Protein AF-A0A2T0SW47-F1 (afdb_monomer)

Organism: NCBI:txid1469603

Foldseek 3Di:
DDDPPFDKDKFKAAWADFDADLLQWGFWTWGQGPVGIAIAGADQLQQVVVCVFDDGGAIKMWIWTWDDDPPDDTHTYTQWMHRDPPDDIDGRVVDDFDDWDPDPDKDKDWAPFWDFRADPVRFGQWIGGPLETEGQAPDPVCRVQDDRPWGKIWIWAFTRGPRIDRNVNGTYTYTQWMQTNNRIDGSPD

Radius of gyration: 19.46 Å; Cα contacts (8 Å, |Δi|>4): 413; chains: 1; bounding box: 43×36×53 Å

Sequence (189 aa):
MNTTEKTLTQANGVLKAFKSNKHGDVDGLVITTDNGPLTLHFPPHTAKSVMAQVAAGETVYVDYAEEAKPDKKPKAVLKAVRKEQHGESMFIGDKKPEKPAKNDTTETITPDQFTLVLDKKEKPIAIRVADKYIHLPKNKQISDTIRPDSTLVIEAEPRTDSGFVQEHGLTVYHLKSISINGESFPAND

Nearest PDB structures (foldseek):
  4o2d-assembly1_A  TM=6.299E-01  e=3.736E-02  Mycolicibacterium smegmatis MC2 155
  5gqo-assembly1_A-2  TM=6.840E-01  e=9.339E-02  Mycolicibacterium smegmatis MC2 155
  4iqj-assembly1_B  TM=6.931E-01  e=1.601E-01  Thermus aquaticus
  4rmf-assembly1_A-2  TM=4.104E-01  e=1.757E-02  Mycolicibacterium smegmatis MC2 155
  4o2d-assembly1_B  TM=4.099E-01  e=3.012E-02  Mycolicibacterium smegmatis MC2 155

Secondary structure (DSSP, 8-state):
-------EEEEEEEEEEEEE-TTSBEEEEEEEETTEEEEEE--GGGHHHHHHH--TTSEEEEEEEEEEETTEEEEEEEEEEESSTTSPPEESTT-PPPPPP----PEEE--SS-EEEE-TTS-EEEEEETTEEEEPPS-HHHHHH--TT--EEEEEEE---TT--BTT-PEEEEEEEEEETTEEEES--

Structure (mmCIF, N/CA/C/O backbone):
data_AF-A0A2T0SW47-F1
#
_entry.id   AF-A0A2T0SW47-F1
#
loop_
_atom_site.group_PDB
_atom_site.id
_atom_site.type_symbol
_atom_site.label_atom_id
_atom_site.label_alt_id
_atom_site.label_comp_id
_atom_site.label_asym_id
_atom_site.label_entity_id
_atom_site.label_seq_id
_atom_site.pdbx_PDB_ins_code
_atom_site.Cartn_x
_atom_site.Cartn_y
_atom_site.Cartn_z
_atom_site.occupancy
_atom_site.B_iso_or_equiv
_atom_site.auth_seq_id
_atom_site.auth_comp_id
_atom_s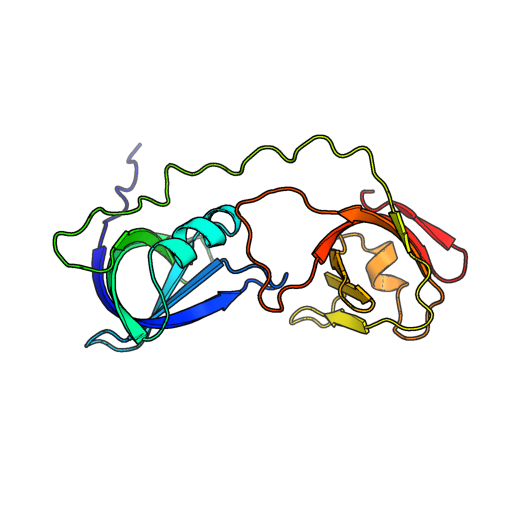ite.auth_asym_id
_atom_site.auth_atom_id
_atom_site.pdbx_PDB_model_num
ATOM 1 N N . MET A 1 1 ? 9.855 24.081 26.948 1.00 34.31 1 MET A N 1
ATOM 2 C CA . MET A 1 1 ? 9.338 23.808 25.590 1.00 34.31 1 MET A CA 1
ATOM 3 C C . MET A 1 1 ? 8.278 22.734 25.739 1.00 34.31 1 MET A C 1
ATOM 5 O O . MET A 1 1 ? 8.621 21.635 26.145 1.00 34.31 1 MET A O 1
ATOM 9 N N . ASN A 1 2 ? 7.006 23.093 25.557 1.00 30.91 2 ASN A N 1
ATOM 10 C CA . ASN A 1 2 ? 5.872 22.209 25.828 1.00 30.91 2 ASN A CA 1
ATOM 11 C C . ASN A 1 2 ? 5.781 21.120 24.758 1.00 30.91 2 ASN A C 1
ATOM 13 O O . ASN A 1 2 ? 5.506 21.406 23.595 1.00 30.91 2 ASN A O 1
ATOM 17 N N . THR A 1 3 ? 6.006 19.878 25.169 1.00 35.31 3 THR A N 1
ATOM 18 C CA . THR A 1 3 ? 5.618 18.685 24.425 1.00 35.31 3 THR A CA 1
ATOM 19 C C . THR A 1 3 ? 4.094 18.664 24.401 1.00 35.31 3 THR A C 1
ATOM 21 O O . THR A 1 3 ? 3.473 18.553 25.453 1.00 35.31 3 THR A O 1
ATOM 24 N N . THR A 1 4 ? 3.470 18.842 23.240 1.00 43.66 4 THR A N 1
ATOM 25 C CA . THR A 1 4 ? 2.020 18.674 23.105 1.00 43.66 4 THR A CA 1
ATOM 26 C C . THR A 1 4 ? 1.700 17.226 23.471 1.00 43.66 4 THR A C 1
ATOM 28 O O . THR A 1 4 ? 2.027 16.316 22.706 1.00 43.66 4 THR A O 1
ATOM 31 N N . GLU A 1 5 ? 1.137 16.990 24.657 1.00 45.94 5 GLU A N 1
ATOM 32 C CA . GLU A 1 5 ? 0.572 15.688 25.000 1.00 45.94 5 GLU A CA 1
ATOM 33 C C . GLU A 1 5 ? -0.475 15.370 23.933 1.00 45.94 5 GLU A C 1
ATOM 35 O O . GLU A 1 5 ? -1.468 16.080 23.771 1.00 45.94 5 GLU A O 1
ATOM 40 N N . LYS A 1 6 ? -0.206 14.350 23.117 1.00 62.44 6 LYS A N 1
ATOM 41 C CA . LYS A 1 6 ? -1.190 13.854 22.159 1.00 62.44 6 LYS A CA 1
ATOM 42 C C . LYS A 1 6 ? -2.323 13.244 22.975 1.00 62.44 6 LYS A C 1
ATOM 44 O O . LYS A 1 6 ? -2.146 12.159 23.522 1.00 62.44 6 LYS A O 1
ATOM 49 N N . THR A 1 7 ? -3.459 13.932 23.052 1.00 80.00 7 THR A N 1
ATOM 50 C CA . THR A 1 7 ? -4.670 13.397 23.675 1.00 80.00 7 THR A CA 1
ATOM 51 C C . THR A 1 7 ? -5.025 12.075 23.008 1.00 80.00 7 THR A C 1
ATOM 53 O O . THR A 1 7 ? -5.260 12.018 21.799 1.00 80.00 7 THR A O 1
ATOM 56 N N . LEU A 1 8 ? -5.021 11.006 23.799 1.00 89.50 8 LEU A N 1
ATOM 57 C CA . LEU A 1 8 ? -5.483 9.699 23.368 1.00 89.50 8 LEU A CA 1
ATOM 58 C C . LEU A 1 8 ? -7.010 9.673 23.470 1.00 89.50 8 LEU A C 1
ATOM 60 O O . LEU A 1 8 ? -7.578 10.024 24.502 1.00 89.50 8 LEU A O 1
ATOM 64 N N . THR A 1 9 ? -7.674 9.275 22.395 1.00 94.44 9 THR A N 1
ATOM 65 C CA . THR A 1 9 ? -9.126 9.131 22.312 1.00 94.44 9 THR A CA 1
ATOM 66 C C . THR A 1 9 ? -9.476 7.662 22.155 1.00 94.44 9 THR A C 1
ATOM 68 O O . THR A 1 9 ? -8.841 6.944 21.381 1.00 94.44 9 THR A O 1
ATOM 71 N N . GLN A 1 10 ? -10.499 7.224 22.884 1.00 94.56 10 GLN A N 1
ATOM 72 C CA . GLN A 1 10 ? -11.028 5.870 22.782 1.00 94.56 10 GLN A CA 1
ATOM 73 C C . GLN A 1 10 ? -12.275 5.874 21.908 1.00 94.56 10 GLN A C 1
ATOM 75 O O . GLN A 1 10 ? -13.122 6.761 22.023 1.00 94.56 10 GLN A O 1
ATOM 80 N N . ALA A 1 11 ? -12.404 4.868 21.055 1.00 95.25 11 ALA A N 1
ATOM 81 C CA . ALA A 1 11 ? -13.617 4.622 20.293 1.00 95.25 11 ALA A CA 1
ATOM 82 C C . ALA A 1 11 ? -13.890 3.122 20.204 1.00 95.25 11 ALA A C 1
ATOM 84 O O . ALA A 1 11 ? -13.009 2.286 20.413 1.00 95.25 11 ALA A O 1
ATOM 85 N N . ASN A 1 12 ? -15.130 2.782 19.879 1.00 96.00 12 ASN A N 1
ATOM 86 C CA . ASN A 1 12 ? -15.511 1.431 19.508 1.00 96.00 12 ASN A CA 1
ATOM 87 C C . ASN A 1 12 ? -16.458 1.473 18.309 1.00 96.00 12 ASN A C 1
ATOM 89 O O . ASN A 1 12 ? -17.050 2.511 18.002 1.00 96.00 12 ASN A O 1
ATOM 93 N N . GLY A 1 13 ? -16.547 0.356 17.603 1.00 96.44 13 GLY A N 1
ATOM 94 C CA . GLY A 1 13 ? -17.410 0.241 16.442 1.00 96.44 13 GLY A CA 1
ATOM 95 C C . GLY A 1 13 ? -17.163 -1.038 15.663 1.00 96.44 13 GLY A C 1
ATOM 96 O O . GLY A 1 13 ? -16.280 -1.823 15.998 1.00 96.44 13 GLY A O 1
ATOM 97 N N . VAL A 1 14 ? -17.926 -1.234 14.592 1.00 97.50 14 VAL A N 1
ATOM 98 C CA . VAL A 1 14 ? -17.770 -2.403 13.715 1.00 97.50 14 VAL A CA 1
ATOM 99 C C . VAL A 1 14 ? -16.699 -2.120 12.669 1.00 97.50 14 VAL A C 1
ATOM 101 O O . VAL A 1 14 ? -16.846 -1.179 11.885 1.00 97.50 14 VAL A O 1
ATOM 104 N N . LEU A 1 15 ? -15.648 -2.940 12.617 1.00 97.56 15 LEU A N 1
ATOM 105 C CA . LEU A 1 15 ? -14.627 -2.889 11.574 1.00 97.56 15 LEU A CA 1
ATOM 106 C C . LEU A 1 15 ? -15.260 -3.206 10.217 1.00 97.56 15 LEU A C 1
ATOM 108 O O . LEU A 1 15 ? -15.764 -4.299 9.987 1.00 97.56 15 LEU A O 1
ATOM 112 N N . LYS A 1 16 ? -15.254 -2.237 9.302 1.00 97.88 16 LYS A N 1
ATOM 113 C CA . LYS A 1 16 ? -15.836 -2.382 7.962 1.00 97.88 16 LYS A CA 1
ATOM 114 C C . LYS A 1 16 ? -14.827 -2.856 6.937 1.00 97.88 16 LYS A C 1
ATOM 116 O O . LYS A 1 16 ? -15.140 -3.740 6.149 1.00 97.88 16 LYS A O 1
ATOM 121 N N . ALA A 1 17 ? -13.649 -2.246 6.922 1.00 97.19 17 ALA A N 1
ATOM 122 C CA . ALA A 1 17 ? -12.632 -2.535 5.924 1.00 97.19 17 ALA A CA 1
ATOM 123 C C . ALA A 1 17 ? -11.243 -2.107 6.396 1.00 97.19 17 ALA A C 1
ATOM 125 O O . ALA A 1 17 ? -11.099 -1.191 7.211 1.00 97.19 17 ALA A O 1
ATOM 126 N N . PHE A 1 18 ? -10.230 -2.732 5.807 1.00 97.50 18 PHE A N 1
ATOM 127 C CA . PHE A 1 18 ? -8.869 -2.212 5.796 1.00 97.50 18 PHE A CA 1
ATOM 128 C C . PHE A 1 18 ? -8.701 -1.210 4.654 1.00 97.50 18 PHE A C 1
ATOM 130 O O . PHE A 1 18 ? -9.441 -1.231 3.670 1.00 97.50 18 PHE A O 1
ATOM 137 N N . LYS A 1 19 ? -7.739 -0.304 4.805 1.00 97.00 19 LYS A N 1
ATOM 138 C CA . LYS A 1 19 ? -7.417 0.733 3.830 1.00 97.00 19 LYS A CA 1
ATOM 139 C C . LYS A 1 19 ? -5.956 0.633 3.440 1.00 97.00 19 LYS A C 1
ATOM 141 O O . LYS A 1 19 ? -5.106 0.441 4.306 1.00 97.00 19 LYS A O 1
ATOM 146 N N . SER A 1 20 ? -5.694 0.830 2.158 1.00 95.94 20 SER A N 1
ATOM 147 C CA . SER A 1 20 ? -4.352 0.812 1.591 1.00 95.94 20 SER A CA 1
ATOM 148 C C . SER A 1 20 ? -3.862 2.217 1.275 1.00 95.94 20 SER A C 1
ATOM 150 O O . SER A 1 20 ? -4.633 3.126 0.933 1.00 95.94 20 SER A O 1
ATOM 152 N N . ASN A 1 21 ? -2.549 2.394 1.359 1.00 93.50 21 ASN A N 1
ATOM 153 C CA . ASN A 1 21 ? -1.876 3.573 0.857 1.00 93.50 21 ASN A CA 1
ATOM 154 C C . ASN A 1 21 ? -1.799 3.540 -0.681 1.00 93.50 21 ASN A C 1
ATOM 156 O O . ASN A 1 21 ? -2.216 2.594 -1.342 1.00 93.50 21 ASN A O 1
ATOM 160 N N . LYS A 1 22 ? -1.222 4.588 -1.277 1.00 91.31 22 LYS A N 1
ATOM 161 C CA . LYS A 1 22 ? -1.086 4.684 -2.740 1.00 91.31 22 LYS A CA 1
ATOM 162 C C . LYS A 1 22 ? -0.214 3.587 -3.370 1.00 91.31 22 LYS A C 1
ATOM 164 O O . LYS A 1 22 ? -0.269 3.423 -4.574 1.00 91.31 22 LYS A O 1
ATOM 169 N N . HIS A 1 23 ? 0.610 2.900 -2.585 1.00 90.44 23 HIS A N 1
ATOM 170 C CA . HIS A 1 23 ? 1.465 1.801 -3.032 1.00 90.44 23 HIS A CA 1
ATOM 171 C C . HIS A 1 23 ? 0.775 0.434 -2.898 1.00 90.44 23 HIS A C 1
ATOM 173 O O . HIS A 1 23 ? 1.396 -0.579 -3.201 1.00 90.44 23 HIS A O 1
ATOM 179 N N . GLY A 1 24 ? -0.485 0.401 -2.452 1.00 92.62 24 GLY A N 1
ATOM 180 C CA . GLY A 1 24 ? -1.253 -0.826 -2.255 1.00 92.62 24 GLY A CA 1
ATOM 181 C C . GLY A 1 24 ? -0.919 -1.575 -0.965 1.00 92.62 24 GLY A C 1
ATOM 182 O O . GLY A 1 24 ? -1.404 -2.686 -0.774 1.00 92.62 24 GLY A O 1
ATOM 183 N N . ASP A 1 25 ? -0.119 -0.990 -0.067 1.00 95.50 25 ASP A N 1
ATOM 184 C CA . ASP A 1 25 ? 0.102 -1.558 1.264 1.00 95.50 25 ASP A CA 1
ATOM 185 C C . ASP A 1 25 ? -0.986 -1.093 2.225 1.00 95.50 25 ASP A C 1
ATOM 187 O O . ASP A 1 25 ? -1.256 0.108 2.326 1.00 95.50 25 ASP A O 1
ATOM 191 N N . VAL A 1 26 ? -1.557 -2.028 2.980 1.00 96.81 26 VAL A N 1
ATOM 192 C CA . VAL A 1 26 ? -2.528 -1.736 4.037 1.00 96.81 26 VAL A CA 1
ATOM 193 C C . VAL A 1 26 ? -1.888 -0.824 5.090 1.00 96.81 26 VAL A C 1
ATOM 195 O O . VAL A 1 26 ? -0.858 -1.153 5.669 1.00 96.81 26 VAL A O 1
ATOM 198 N N . ASP A 1 27 ? -2.495 0.335 5.341 1.00 96.81 27 ASP A N 1
ATOM 199 C CA . ASP A 1 27 ? -1.999 1.374 6.256 1.00 96.81 27 ASP A CA 1
ATOM 200 C C . ASP A 1 27 ? -3.098 1.976 7.143 1.00 96.81 27 ASP A C 1
ATOM 202 O O . ASP A 1 27 ? -2.917 3.018 7.783 1.00 96.81 27 ASP A O 1
ATOM 206 N N . GLY A 1 28 ? -4.271 1.355 7.162 1.00 97.12 28 GLY A N 1
ATOM 207 C CA . GLY A 1 28 ? -5.372 1.829 7.971 1.00 97.12 28 GLY A CA 1
ATOM 208 C C . GLY A 1 28 ? -6.541 0.868 8.037 1.00 97.12 28 GLY A C 1
ATOM 209 O O . GLY A 1 28 ? -6.588 -0.166 7.372 1.00 97.12 28 GLY A O 1
ATOM 210 N N . LEU A 1 29 ? -7.508 1.247 8.859 1.00 97.50 29 LEU A N 1
ATOM 211 C CA . LEU A 1 29 ? -8.774 0.556 9.024 1.00 97.50 29 LEU A CA 1
ATOM 212 C C . LEU A 1 29 ? -9.917 1.559 9.176 1.00 97.50 29 LEU A C 1
ATOM 214 O O . LEU A 1 29 ? -9.706 2.710 9.565 1.00 97.50 29 LEU A O 1
ATOM 218 N N . VAL A 1 30 ? -11.126 1.129 8.834 1.00 97.94 30 VAL A N 1
ATOM 219 C CA . VAL A 1 30 ? -12.346 1.932 8.926 1.00 97.94 30 VAL A CA 1
ATOM 220 C C . VAL A 1 30 ? -13.323 1.224 9.846 1.00 97.94 30 VAL A C 1
ATOM 222 O O . VAL A 1 30 ? -13.746 0.110 9.541 1.00 97.94 30 VAL A O 1
ATOM 225 N N . ILE A 1 31 ? -13.711 1.876 10.939 1.00 97.88 31 ILE A N 1
ATOM 226 C CA . ILE A 1 31 ? -14.765 1.390 11.836 1.00 97.88 31 ILE A CA 1
ATOM 227 C C . ILE A 1 31 ? -16.008 2.262 11.691 1.00 97.88 31 ILE A C 1
ATOM 229 O O . ILE A 1 31 ? -15.908 3.468 11.468 1.00 97.88 31 ILE A O 1
ATOM 233 N N . THR A 1 32 ? -17.189 1.668 11.812 1.00 98.00 32 THR A N 1
ATOM 234 C CA . THR A 1 32 ? -18.439 2.418 11.966 1.00 98.00 32 THR A CA 1
ATOM 235 C C . THR A 1 32 ? -18.723 2.579 13.449 1.00 98.00 32 THR A C 1
ATOM 237 O O . THR A 1 32 ? -18.951 1.584 14.131 1.00 98.00 32 THR A O 1
ATOM 240 N N . THR A 1 33 ? -18.694 3.823 13.916 1.00 96.00 33 THR A N 1
ATOM 241 C CA . THR A 1 33 ? -19.060 4.223 15.282 1.00 96.00 33 THR A CA 1
ATOM 242 C C . THR A 1 33 ? -20.474 4.809 15.287 1.00 96.00 33 THR A C 1
ATOM 244 O O . THR A 1 33 ? -21.021 5.095 14.218 1.00 96.00 33 THR A O 1
ATOM 247 N N . ASP A 1 34 ? -21.029 5.082 16.467 1.00 93.75 34 ASP A N 1
ATOM 248 C CA . ASP A 1 34 ? -22.310 5.796 16.607 1.00 93.75 34 ASP A CA 1
ATOM 249 C C . ASP A 1 34 ? -22.281 7.200 15.974 1.00 93.75 34 ASP A C 1
ATOM 251 O O . ASP A 1 34 ? -23.295 7.697 15.489 1.00 93.75 34 ASP A O 1
ATOM 255 N N . ASN A 1 35 ? -21.096 7.815 15.898 1.00 93.50 35 ASN A N 1
ATOM 256 C CA . ASN A 1 35 ? -20.871 9.127 15.283 1.00 93.50 35 ASN A CA 1
ATOM 257 C C . ASN A 1 35 ? -20.540 9.041 13.779 1.00 93.50 35 ASN A C 1
ATOM 259 O O . ASN A 1 35 ? -20.148 10.035 13.167 1.00 93.50 35 ASN A O 1
ATOM 263 N N . GLY A 1 36 ? -20.665 7.855 13.174 1.00 95.06 36 GLY A N 1
ATOM 264 C CA . GLY A 1 36 ? -20.347 7.601 11.771 1.00 95.06 36 GLY A CA 1
ATOM 265 C C . GLY A 1 36 ? -18.983 6.930 11.545 1.00 95.06 36 GLY A C 1
ATOM 266 O O . GLY A 1 36 ? -18.382 6.377 12.475 1.00 95.06 36 GLY A O 1
ATOM 267 N N . PRO A 1 37 ? -18.505 6.891 10.285 1.00 97.12 37 PRO A N 1
ATOM 268 C CA . PRO A 1 37 ? -17.282 6.182 9.926 1.00 97.12 37 PRO A CA 1
ATOM 269 C C . PRO A 1 37 ? -16.028 6.908 10.431 1.00 97.12 37 PRO A C 1
ATOM 271 O O . PRO A 1 37 ? -15.803 8.077 10.123 1.00 97.12 37 PRO A O 1
ATOM 274 N N . LEU A 1 38 ? -15.162 6.175 11.127 1.00 96.81 38 LEU A N 1
ATOM 275 C CA . LEU A 1 38 ? -13.859 6.635 11.598 1.00 96.81 38 LEU A CA 1
ATOM 276 C C . LEU A 1 38 ? -12.751 5.876 10.862 1.00 96.81 38 LEU A C 1
ATOM 278 O O . LEU A 1 38 ? -12.683 4.649 10.912 1.00 96.81 38 LEU A O 1
ATOM 282 N N . THR A 1 39 ? -11.878 6.610 10.166 1.00 97.38 39 THR A N 1
ATOM 283 C CA . THR A 1 39 ? -10.685 6.048 9.511 1.00 97.38 39 THR A CA 1
ATOM 284 C C . THR A 1 39 ? -9.469 6.233 10.406 1.00 97.38 39 THR A C 1
ATOM 286 O O . THR A 1 39 ? -9.114 7.365 10.726 1.00 97.38 39 THR A O 1
ATOM 289 N N . LEU A 1 40 ? -8.803 5.134 10.748 1.00 96.75 40 LEU A N 1
ATOM 290 C CA . LEU A 1 40 ? -7.624 5.105 11.607 1.00 96.75 40 LEU A CA 1
ATOM 291 C C . LEU A 1 40 ? -6.424 4.616 10.808 1.00 96.75 40 LEU A C 1
ATOM 293 O O . LEU A 1 40 ? -6.468 3.537 10.223 1.00 96.75 40 LEU A O 1
ATOM 297 N N . HIS A 1 41 ? -5.356 5.406 10.785 1.00 95.94 41 HIS A N 1
ATOM 298 C CA . HIS A 1 41 ? -4.120 5.064 10.088 1.00 95.94 41 HIS A CA 1
ATOM 299 C C . HIS A 1 41 ? -3.102 4.422 11.030 1.00 95.94 41 HIS A C 1
ATOM 301 O O . HIS A 1 41 ? -2.991 4.812 12.190 1.00 95.94 41 HIS A O 1
ATOM 307 N N . PHE A 1 42 ? -2.301 3.502 10.514 1.00 95.12 42 PHE A N 1
ATOM 308 C CA . PHE A 1 42 ? -1.155 2.916 11.201 1.00 95.12 42 PHE A CA 1
ATOM 309 C C . PHE A 1 42 ? 0.016 2.749 10.221 1.00 95.12 42 PHE A C 1
ATOM 311 O O . PHE A 1 42 ? -0.178 2.804 9.006 1.00 95.12 42 PHE A O 1
ATOM 318 N N . PRO A 1 43 ? 1.257 2.594 10.710 1.00 93.25 43 PRO A N 1
ATOM 319 C CA . PRO A 1 43 ? 2.389 2.333 9.832 1.00 93.25 43 PRO A CA 1
ATOM 320 C C . PRO A 1 43 ? 2.186 1.034 9.023 1.00 93.25 43 PRO A C 1
ATOM 322 O O . PRO A 1 43 ? 1.848 0.018 9.622 1.00 93.25 43 PRO A O 1
ATOM 325 N N . PRO A 1 44 ? 2.424 1.007 7.699 1.00 94.06 44 PRO A N 1
ATOM 326 C CA . PRO A 1 44 ? 2.108 -0.167 6.876 1.00 94.06 44 PRO A CA 1
ATOM 327 C C . PRO A 1 44 ? 2.799 -1.468 7.312 1.00 94.06 44 PRO A C 1
ATOM 329 O O . PRO A 1 44 ? 2.242 -2.552 7.173 1.00 94.06 44 PRO A O 1
ATOM 332 N N . HIS A 1 45 ? 3.988 -1.373 7.913 1.00 92.38 45 HIS A N 1
ATOM 333 C CA . HIS A 1 45 ? 4.726 -2.527 8.434 1.00 92.38 45 HIS A CA 1
ATOM 334 C C . HIS A 1 45 ? 4.079 -3.173 9.670 1.00 92.38 45 HIS A C 1
ATOM 336 O O . HIS A 1 45 ? 4.571 -4.190 10.148 1.00 92.38 45 HIS A O 1
ATOM 342 N N . THR A 1 46 ? 3.015 -2.594 10.236 1.00 94.25 46 THR A N 1
ATOM 343 C CA . THR A 1 46 ? 2.246 -3.217 11.325 1.00 94.25 46 THR A CA 1
ATOM 344 C C . THR A 1 46 ? 0.991 -3.929 10.824 1.00 94.25 46 THR A C 1
ATOM 346 O O . THR A 1 46 ? 0.341 -4.617 11.617 1.00 94.25 46 THR A O 1
ATOM 349 N N . ALA A 1 47 ? 0.663 -3.811 9.532 1.00 94.94 47 ALA A N 1
ATOM 350 C CA . ALA A 1 47 ? -0.585 -4.288 8.946 1.00 94.94 47 ALA A CA 1
ATOM 351 C C . ALA A 1 47 ? -0.861 -5.760 9.243 1.00 94.94 47 ALA A C 1
ATOM 353 O O . ALA A 1 47 ? -1.940 -6.088 9.728 1.00 94.94 47 ALA A O 1
ATOM 354 N N . LYS A 1 48 ? 0.129 -6.640 9.046 1.00 94.00 48 LYS A N 1
ATOM 355 C CA . LYS A 1 48 ? -0.039 -8.082 9.279 1.00 94.00 48 LYS A CA 1
ATOM 356 C C . LYS A 1 48 ? -0.449 -8.387 10.715 1.00 94.00 48 LYS A C 1
ATOM 358 O O . LYS A 1 48 ? -1.318 -9.217 10.953 1.00 94.00 48 LYS A O 1
ATOM 363 N N . SER A 1 49 ? 0.162 -7.697 11.676 1.00 92.75 49 SER A N 1
ATOM 364 C CA . SER A 1 49 ? -0.172 -7.876 13.088 1.00 92.75 49 SER A CA 1
ATOM 365 C C . SER A 1 49 ? -1.564 -7.333 13.417 1.00 92.75 49 SER A C 1
ATOM 367 O O . SER A 1 49 ? -2.307 -7.983 14.140 1.00 92.75 49 SER A O 1
ATOM 369 N N . VAL A 1 50 ? -1.935 -6.173 12.862 1.00 94.38 50 VAL A N 1
ATOM 370 C CA . VAL A 1 50 ? -3.277 -5.599 13.054 1.00 94.38 50 VAL A CA 1
ATOM 371 C C . VAL A 1 50 ? -4.346 -6.535 12.493 1.00 94.38 50 VAL A C 1
ATOM 373 O O . VAL A 1 50 ? -5.317 -6.834 13.178 1.00 94.38 50 VAL A O 1
ATOM 376 N N . MET A 1 51 ? -4.147 -7.042 11.278 1.00 94.56 51 MET A N 1
ATOM 377 C CA . MET A 1 51 ? -5.088 -7.945 10.609 1.00 94.56 51 MET A CA 1
ATOM 378 C C . MET A 1 51 ? -5.164 -9.333 11.260 1.00 94.56 51 MET A C 1
ATOM 380 O O . MET A 1 51 ? -6.170 -10.016 11.118 1.00 94.56 51 MET A O 1
ATOM 384 N N . ALA A 1 52 ? -4.128 -9.756 11.989 1.00 93.12 52 ALA A N 1
ATOM 385 C CA . ALA A 1 52 ? -4.199 -10.950 12.829 1.00 93.12 52 ALA A CA 1
ATOM 386 C C . ALA A 1 52 ? -5.029 -10.710 14.103 1.00 93.12 52 ALA A C 1
ATOM 388 O O . ALA A 1 52 ? -5.670 -11.634 14.603 1.00 93.12 52 ALA A O 1
ATOM 389 N N . GLN A 1 53 ? -5.033 -9.474 14.616 1.00 93.00 53 GLN A N 1
ATOM 390 C CA . GLN A 1 53 ? -5.750 -9.106 15.835 1.00 93.00 53 GLN A CA 1
ATOM 391 C C . GLN A 1 53 ? -7.229 -8.816 15.596 1.00 93.00 53 GLN A C 1
ATOM 393 O O . GLN A 1 53 ? -8.010 -9.001 16.519 1.00 93.00 53 GLN A O 1
ATOM 398 N N . VAL A 1 54 ? -7.629 -8.335 14.416 1.00 94.69 54 VAL A N 1
ATOM 399 C CA . VAL A 1 54 ? -9.018 -7.947 14.111 1.00 94.69 54 VAL A CA 1
ATOM 400 C C . VAL A 1 54 ? -9.401 -8.268 12.670 1.00 94.69 54 VAL A C 1
ATOM 402 O O . VAL A 1 54 ? -8.560 -8.215 11.775 1.00 94.69 54 VAL A O 1
ATOM 405 N N . ALA A 1 55 ? -10.682 -8.543 12.433 1.00 94.31 55 ALA A N 1
ATOM 406 C CA . ALA A 1 55 ? -11.240 -8.845 11.119 1.00 94.31 55 ALA A CA 1
ATOM 407 C C . ALA A 1 55 ? -12.479 -7.994 10.793 1.00 94.31 55 ALA A C 1
ATOM 409 O O . ALA A 1 55 ? -13.202 -7.524 11.673 1.00 94.31 55 ALA A O 1
ATOM 410 N N . ALA A 1 56 ? -12.738 -7.788 9.498 1.00 95.12 56 ALA A N 1
ATOM 411 C CA . ALA A 1 56 ? -13.938 -7.086 9.053 1.00 95.12 56 ALA A CA 1
ATOM 412 C C . ALA A 1 56 ? -15.210 -7.815 9.522 1.00 95.12 56 ALA A C 1
ATOM 414 O O . ALA A 1 56 ? -15.294 -9.038 9.471 1.00 95.12 56 ALA A O 1
ATOM 415 N N . GLY A 1 57 ? -16.198 -7.044 9.968 1.00 96.06 57 GLY A N 1
ATOM 416 C CA . GLY A 1 57 ? -17.425 -7.530 10.596 1.00 96.06 57 GLY A CA 1
ATOM 417 C C . GLY A 1 57 ? -17.361 -7.607 12.124 1.00 96.06 57 GLY A C 1
ATOM 418 O O . GLY A 1 57 ? -18.416 -7.643 12.751 1.00 96.06 57 GLY A O 1
ATOM 419 N N . GLU A 1 58 ? -16.174 -7.573 12.736 1.00 94.19 58 GLU A N 1
ATOM 420 C CA . GLU A 1 58 ? -16.030 -7.617 14.195 1.00 94.19 58 GLU A CA 1
ATOM 421 C C . GLU A 1 58 ? -16.261 -6.241 14.834 1.00 94.19 58 GLU A C 1
ATOM 423 O O . GLU A 1 58 ? -15.864 -5.205 14.290 1.00 94.19 58 GLU A O 1
ATOM 428 N N . THR A 1 59 ? -16.867 -6.225 16.023 1.00 95.88 59 THR A N 1
ATOM 429 C CA . THR A 1 59 ? -16.786 -5.064 16.917 1.00 95.88 59 THR A CA 1
ATOM 430 C C . THR A 1 59 ? -15.361 -4.962 17.445 1.00 95.88 59 THR A C 1
ATOM 432 O O . THR A 1 59 ? -14.778 -5.961 17.852 1.00 95.88 59 THR A O 1
ATOM 435 N N . VAL A 1 60 ? -14.791 -3.762 17.431 1.00 96.44 60 VAL A N 1
ATOM 436 C CA . VAL A 1 60 ? -13.428 -3.503 17.895 1.00 96.44 60 VAL A CA 1
ATOM 437 C C . VAL A 1 60 ? -1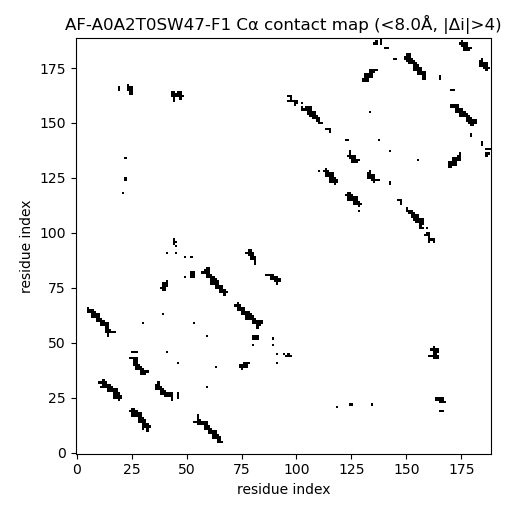3.395 -2.283 18.801 1.00 96.44 60 VAL A C 1
ATOM 439 O O . VAL A 1 60 ? -14.194 -1.357 18.653 1.00 96.44 60 VAL A O 1
ATOM 442 N N . TYR A 1 61 ? -12.427 -2.271 19.710 1.00 96.12 61 TYR A N 1
ATOM 443 C CA . TYR A 1 61 ? -12.108 -1.143 20.577 1.00 96.12 61 TYR A CA 1
ATOM 444 C C . TYR A 1 61 ? -10.726 -0.631 20.204 1.00 96.12 61 TYR A C 1
ATOM 446 O O . TYR A 1 61 ? -9.783 -1.409 20.030 1.00 96.12 61 TYR A O 1
ATOM 454 N N . VAL A 1 62 ? -10.617 0.682 20.058 1.00 95.62 62 VAL A N 1
ATOM 455 C CA . VAL A 1 62 ? -9.423 1.341 19.541 1.00 95.62 62 VAL A CA 1
ATOM 456 C C . VAL A 1 62 ? -9.056 2.522 20.415 1.00 95.62 62 VAL A C 1
ATOM 458 O O . VAL A 1 62 ? -9.917 3.298 20.826 1.00 95.62 62 VAL A O 1
ATOM 461 N N . ASP A 1 63 ? -7.757 2.683 20.616 1.00 95.00 63 ASP A N 1
ATOM 462 C CA . ASP A 1 63 ? -7.183 3.917 21.125 1.00 95.00 63 ASP A CA 1
ATOM 463 C C . ASP A 1 63 ? -6.459 4.598 19.964 1.00 95.00 63 ASP A C 1
ATOM 465 O O . ASP A 1 63 ? -5.660 3.970 19.258 1.00 95.00 63 ASP A O 1
ATOM 469 N N . TYR A 1 64 ? -6.733 5.876 19.734 1.00 94.88 64 TYR A N 1
ATOM 470 C CA . TYR A 1 64 ? -6.123 6.646 18.655 1.00 94.88 64 TYR A CA 1
ATOM 471 C C . TYR A 1 64 ? -5.755 8.051 19.117 1.00 94.88 64 TYR A C 1
ATOM 473 O O . TYR A 1 64 ? -6.267 8.552 20.109 1.00 94.88 64 TYR A O 1
ATOM 481 N N . ALA A 1 65 ? -4.850 8.696 18.392 1.00 92.81 65 ALA A N 1
ATOM 482 C CA . ALA A 1 65 ? -4.528 10.101 18.603 1.00 92.81 65 ALA A CA 1
ATOM 483 C C . ALA A 1 65 ? -4.673 10.862 17.291 1.00 92.81 65 ALA A C 1
ATOM 485 O O . ALA A 1 65 ? -4.341 10.335 16.225 1.00 92.81 65 ALA A O 1
ATOM 486 N N . GLU A 1 66 ? -5.124 12.108 17.358 1.00 92.06 66 GLU A N 1
ATOM 487 C CA . GLU A 1 66 ? -5.091 12.984 16.196 1.00 92.06 66 GLU A CA 1
ATOM 488 C C . GLU A 1 66 ? -3.679 13.527 15.980 1.00 92.06 66 GLU A C 1
ATOM 490 O O . GLU A 1 66 ? -3.046 14.101 16.865 1.00 92.06 66 GLU A O 1
ATOM 495 N N . GLU A 1 67 ? -3.165 13.338 14.771 1.00 87.50 67 GLU A N 1
ATOM 496 C CA . GLU A 1 67 ? -1.905 13.914 14.336 1.00 87.50 67 GLU A CA 1
ATOM 497 C C . GLU A 1 67 ? -2.184 14.976 13.278 1.00 87.50 67 GLU A C 1
ATOM 499 O O . GLU A 1 67 ? -2.545 14.678 12.134 1.00 87.50 67 GLU A O 1
ATOM 504 N N . ALA A 1 68 ? -2.004 16.234 13.669 1.00 83.38 68 ALA A N 1
ATOM 505 C CA . ALA A 1 68 ? -2.016 17.363 12.758 1.00 83.38 68 ALA A CA 1
ATOM 506 C C . ALA A 1 68 ? -0.600 17.610 12.222 1.00 83.38 68 ALA A C 1
ATOM 508 O O . ALA A 1 68 ? 0.384 17.587 12.963 1.00 83.38 68 ALA A O 1
ATOM 509 N N . LYS A 1 69 ? -0.496 17.859 10.917 1.00 78.00 69 LYS A N 1
ATOM 510 C CA . LYS A 1 69 ? 0.703 18.436 10.299 1.00 78.00 69 LYS A CA 1
ATOM 511 C C . LYS A 1 69 ? 0.319 19.807 9.745 1.00 78.00 69 LYS A C 1
ATOM 513 O O . LYS A 1 69 ? -0.816 19.926 9.279 1.00 78.00 69 LYS A O 1
ATOM 518 N N . PRO A 1 70 ? 1.230 20.799 9.748 1.00 73.69 70 PRO A N 1
ATOM 519 C CA . PRO A 1 70 ? 0.989 22.063 9.060 1.00 73.69 70 PRO A CA 1
ATOM 520 C C . PRO A 1 70 ? 0.477 21.801 7.636 1.00 73.69 70 PRO A C 1
ATOM 522 O O . PRO A 1 70 ? 0.962 20.886 6.960 1.00 73.69 70 PRO A O 1
ATOM 525 N N . ASP A 1 71 ? -0.564 22.530 7.237 1.00 77.31 71 ASP A N 1
ATOM 526 C CA . ASP A 1 71 ? -1.178 22.483 5.900 1.00 77.31 71 ASP A CA 1
ATOM 527 C C . ASP A 1 71 ? -1.827 21.149 5.494 1.00 77.31 71 ASP A C 1
ATOM 529 O O . ASP A 1 71 ? -2.133 20.915 4.321 1.00 77.31 71 ASP A O 1
ATOM 533 N N . LYS A 1 72 ? -2.066 20.240 6.448 1.00 78.81 72 LYS A N 1
ATOM 534 C CA . LYS A 1 72 ? -2.776 18.980 6.197 1.00 78.81 72 LYS A CA 1
ATOM 535 C C . LYS A 1 72 ? -3.927 18.806 7.167 1.00 78.81 72 LYS A C 1
ATOM 537 O O . LYS A 1 72 ? -3.823 19.125 8.346 1.00 78.81 72 LYS A O 1
ATOM 542 N N . LYS A 1 73 ? -5.013 18.215 6.664 1.00 82.38 73 LYS A N 1
ATOM 543 C CA . LYS A 1 73 ? -6.115 17.764 7.517 1.00 82.38 73 LYS A CA 1
ATOM 544 C C . LYS A 1 73 ? -5.564 16.824 8.603 1.00 82.38 73 LYS A C 1
ATOM 546 O O . LYS A 1 73 ? -4.743 15.962 8.253 1.00 82.38 73 LYS A O 1
ATOM 551 N N . PRO A 1 74 ? -5.995 16.975 9.869 1.00 86.62 74 PRO A N 1
ATOM 552 C CA . PRO A 1 74 ? -5.655 16.042 10.932 1.00 86.62 74 PRO A CA 1
ATOM 553 C C . PRO A 1 74 ? -5.964 14.607 10.517 1.00 86.62 74 PRO A C 1
ATOM 555 O O . PRO A 1 74 ? -6.920 14.343 9.783 1.00 86.62 74 PRO A O 1
ATOM 558 N N . LYS A 1 75 ? -5.124 13.676 10.962 1.00 90.31 75 LYS A N 1
ATOM 559 C CA . LYS A 1 75 ? -5.330 12.246 10.747 1.00 90.31 75 LYS A CA 1
ATOM 560 C C . LYS A 1 75 ? -5.436 11.548 12.086 1.00 90.31 75 LYS A C 1
ATOM 562 O O . LYS A 1 75 ? -4.559 11.719 12.926 1.00 90.31 75 LYS A O 1
ATOM 567 N N . ALA A 1 76 ? -6.453 10.713 12.246 1.00 94.31 76 ALA A N 1
ATOM 568 C CA . ALA A 1 76 ? -6.523 9.804 13.374 1.00 94.31 76 ALA A CA 1
ATOM 569 C C . ALA A 1 76 ? -5.522 8.656 13.165 1.00 94.31 76 ALA A C 1
ATOM 571 O O . ALA A 1 76 ? -5.548 7.963 12.143 1.00 94.31 76 ALA A O 1
ATOM 572 N N . VAL A 1 77 ? -4.604 8.494 14.114 1.00 94.38 77 VAL A N 1
ATOM 573 C CA . VAL A 1 77 ? -3.550 7.479 14.094 1.00 94.38 77 VAL A CA 1
ATOM 574 C C . VAL A 1 77 ? -3.828 6.457 15.181 1.00 94.38 77 VAL A C 1
ATOM 576 O O . VAL A 1 77 ? -3.855 6.802 16.362 1.00 94.38 77 VAL A O 1
ATOM 579 N N . LEU A 1 78 ? -3.998 5.203 14.773 1.00 95.06 78 LEU A N 1
ATOM 580 C CA . LEU A 1 78 ? -4.219 4.067 15.654 1.00 95.06 78 LEU A CA 1
ATOM 581 C C . LEU A 1 78 ? -3.008 3.872 16.571 1.00 95.06 78 LEU A C 1
ATOM 583 O O . LEU A 1 78 ? -1.865 3.803 16.112 1.00 95.06 78 LEU A O 1
ATOM 587 N N . LYS A 1 79 ? -3.265 3.781 17.874 1.00 94.44 79 LYS A N 1
ATOM 588 C CA . LYS A 1 79 ? -2.261 3.520 18.910 1.00 94.44 79 LYS A CA 1
ATOM 589 C C . LYS A 1 79 ? -2.441 2.140 19.527 1.00 94.44 79 LYS A C 1
ATOM 591 O O . LYS A 1 79 ? -1.431 1.487 19.775 1.00 94.44 79 LYS A O 1
ATOM 596 N N . ALA A 1 80 ? -3.679 1.678 19.686 1.00 94.12 80 ALA A N 1
ATOM 597 C CA . ALA A 1 80 ? -3.981 0.316 20.111 1.00 94.12 80 ALA A CA 1
ATOM 598 C C . ALA A 1 80 ? -5.289 -0.205 19.500 1.00 94.12 80 ALA A C 1
ATOM 600 O O . ALA A 1 80 ? -6.171 0.584 19.157 1.00 94.12 80 ALA A O 1
ATOM 601 N N . VAL A 1 81 ? -5.413 -1.529 19.375 1.00 94.44 81 VAL A N 1
ATOM 602 C CA . VAL A 1 81 ? -6.626 -2.207 18.890 1.00 94.44 81 VAL A CA 1
ATOM 603 C C . VAL A 1 81 ? -6.866 -3.535 19.617 1.00 94.44 81 VAL A C 1
ATOM 605 O O . VAL A 1 81 ? -5.917 -4.266 19.911 1.00 94.44 81 VAL A O 1
ATOM 608 N N . ARG A 1 82 ? -8.138 -3.855 19.888 1.00 93.81 82 ARG A N 1
ATOM 609 C CA . ARG A 1 82 ? -8.595 -5.138 20.454 1.00 93.81 82 ARG A CA 1
ATOM 610 C C . ARG A 1 82 ? -10.008 -5.508 19.983 1.00 93.81 82 ARG A C 1
ATOM 612 O O . ARG A 1 82 ? -10.790 -4.618 19.654 1.00 93.81 82 ARG A O 1
ATOM 619 N N . LYS A 1 83 ? -10.340 -6.806 19.986 1.00 90.06 83 LYS A N 1
ATOM 620 C CA . LYS A 1 83 ? -11.680 -7.330 19.630 1.00 90.06 83 LYS A CA 1
ATOM 621 C C . LYS A 1 83 ? -12.724 -7.130 20.733 1.00 90.06 83 LYS A C 1
ATOM 623 O O . LYS A 1 83 ? -13.882 -6.862 20.457 1.00 90.06 83 LYS A O 1
ATOM 628 N N . GLU A 1 84 ? -12.316 -7.229 21.994 1.00 82.12 84 GLU A N 1
ATOM 629 C CA . GLU A 1 84 ? -13.228 -7.172 23.142 1.00 82.12 84 GLU A CA 1
ATOM 630 C C . GLU A 1 84 ? -12.838 -6.058 24.106 1.00 82.12 84 GLU A C 1
ATOM 632 O O . GLU A 1 84 ? -11.663 -5.713 24.224 1.00 82.12 84 GLU A O 1
ATOM 637 N N . GLN A 1 85 ? -13.807 -5.524 24.854 1.00 73.88 85 GLN A N 1
ATOM 638 C CA . GLN A 1 85 ? -13.588 -4.385 25.748 1.00 73.88 85 GLN A CA 1
ATOM 639 C C . GLN A 1 85 ? -12.471 -4.629 26.773 1.00 73.88 85 GLN A C 1
ATOM 641 O O . GLN A 1 85 ? -11.728 -3.692 27.074 1.00 73.88 85 GLN A O 1
ATOM 646 N N . HIS A 1 86 ? -12.328 -5.874 27.237 1.00 72.62 86 HIS A N 1
ATOM 647 C CA . HIS A 1 86 ? -11.346 -6.318 28.233 1.00 72.62 86 HIS A CA 1
ATOM 648 C C . HIS A 1 86 ? -10.288 -7.284 27.673 1.00 72.62 86 HIS A C 1
ATOM 650 O O . HIS A 1 86 ? -9.523 -7.862 28.440 1.00 72.62 86 HIS A O 1
ATOM 656 N N . GLY A 1 87 ? -10.243 -7.467 26.349 1.00 74.44 87 GLY A N 1
ATOM 657 C CA . GLY A 1 87 ? -9.251 -8.321 25.701 1.00 74.44 87 GLY A CA 1
ATOM 658 C C . GLY A 1 87 ? -7.853 -7.697 25.681 1.00 74.44 87 GLY A C 1
ATOM 659 O O . GLY A 1 87 ? -7.683 -6.489 25.870 1.00 74.44 87 GLY A O 1
ATOM 660 N N . GLU A 1 88 ? -6.845 -8.523 25.401 1.00 83.62 88 GLU A N 1
ATOM 661 C CA . GLU A 1 88 ? -5.470 -8.056 25.226 1.00 83.62 88 GLU A CA 1
ATOM 662 C C . GLU A 1 88 ? -5.389 -7.038 24.076 1.00 83.62 88 GLU A C 1
ATOM 664 O O . GLU A 1 88 ? -5.887 -7.262 22.967 1.00 83.62 88 GLU A O 1
ATOM 669 N N . SER A 1 89 ? -4.788 -5.881 24.365 1.00 83.50 89 SER A N 1
ATOM 670 C CA . SER A 1 89 ? -4.607 -4.811 23.386 1.00 83.50 89 SER A CA 1
ATOM 671 C C . SER A 1 89 ? -3.316 -5.009 22.615 1.00 83.50 89 SER A C 1
ATOM 673 O O . SER A 1 89 ? -2.244 -5.114 23.206 1.00 83.50 89 SER A O 1
ATOM 675 N N . MET A 1 90 ? -3.397 -4.958 21.287 1.00 85.88 90 MET A N 1
ATOM 676 C CA . MET A 1 90 ? -2.206 -4.813 20.465 1.00 85.88 90 MET A CA 1
ATOM 677 C C . MET A 1 90 ? -1.832 -3.331 20.384 1.00 85.88 90 MET A C 1
ATOM 679 O O . MET A 1 90 ? -2.547 -2.547 19.757 1.00 85.88 90 MET A O 1
ATOM 683 N N . PHE A 1 91 ? -0.684 -2.959 20.949 1.00 87.25 91 PHE A N 1
ATOM 684 C CA . PHE A 1 91 ? -0.116 -1.619 20.805 1.00 87.25 91 PHE A CA 1
ATOM 685 C C . PHE A 1 91 ? 0.660 -1.485 19.486 1.00 87.25 91 PHE A C 1
ATOM 687 O O . PHE A 1 91 ? 1.503 -2.314 19.137 1.00 87.25 91 PHE A O 1
ATOM 694 N N . ILE A 1 92 ? 0.357 -0.432 18.724 1.00 82.44 92 ILE A N 1
ATOM 695 C CA . ILE A 1 92 ? 0.931 -0.178 17.393 1.00 82.44 92 ILE A CA 1
ATOM 696 C C . ILE A 1 92 ? 2.289 0.528 17.492 1.00 82.44 92 ILE A C 1
ATOM 698 O O . ILE A 1 92 ? 3.185 0.254 16.697 1.00 82.44 92 ILE A O 1
ATOM 702 N N . GLY A 1 93 ? 2.439 1.446 18.457 1.00 68.12 93 GLY A N 1
ATOM 703 C CA . GLY A 1 93 ? 3.597 2.344 18.570 1.00 68.12 93 GLY A CA 1
ATOM 704 C C . GLY A 1 93 ? 4.940 1.648 18.806 1.00 68.12 93 GLY A C 1
ATOM 705 O O . GLY A 1 93 ? 5.976 2.190 18.426 1.00 68.12 93 GLY A O 1
ATOM 706 N N . ASP A 1 94 ? 4.920 0.437 19.358 1.00 64.69 94 ASP A N 1
ATOM 707 C CA . ASP A 1 94 ? 6.130 -0.295 19.748 1.00 64.69 94 ASP A CA 1
ATOM 708 C C . ASP A 1 94 ? 6.714 -1.145 18.615 1.00 64.69 94 ASP A C 1
ATOM 710 O O . ASP A 1 94 ? 7.863 -1.589 18.676 1.00 64.69 94 ASP A O 1
ATOM 714 N N . LYS A 1 95 ? 5.952 -1.352 17.536 1.00 71.12 95 LYS A N 1
ATOM 715 C CA . LYS A 1 95 ? 6.399 -2.155 16.399 1.00 71.12 95 LYS A CA 1
ATOM 716 C C . LYS A 1 95 ? 7.166 -1.274 15.428 1.00 71.12 95 LYS A C 1
ATOM 718 O O . LYS A 1 95 ? 6.576 -0.581 14.604 1.00 71.12 95 LYS A O 1
ATOM 723 N N . LYS A 1 96 ? 8.495 -1.285 15.519 1.00 77.12 96 LYS A N 1
ATOM 724 C CA . LYS A 1 96 ? 9.371 -0.740 14.468 1.00 77.12 96 LYS A CA 1
ATOM 725 C C . LYS A 1 96 ? 9.349 -1.663 13.241 1.00 77.12 96 LYS A C 1
ATOM 727 O O . LYS A 1 96 ? 9.094 -2.855 13.408 1.00 77.12 96 LYS A O 1
ATOM 732 N N . PRO A 1 97 ? 9.628 -1.149 12.030 1.00 78.38 97 PRO A N 1
ATOM 733 C CA . PRO A 1 97 ? 9.836 -2.012 10.876 1.00 78.38 97 PRO A CA 1
ATOM 734 C C . PRO A 1 97 ? 10.947 -3.017 11.182 1.00 78.38 97 PRO A C 1
ATOM 736 O O . PRO A 1 97 ? 12.007 -2.636 11.691 1.00 78.38 97 PRO A O 1
ATOM 739 N N . GLU A 1 98 ? 10.712 -4.289 10.872 1.00 78.69 98 GLU A N 1
ATOM 740 C CA . GLU A 1 98 ? 11.792 -5.268 10.823 1.00 78.69 98 GLU A CA 1
ATOM 741 C C . GLU A 1 98 ? 12.810 -4.808 9.780 1.00 78.69 98 GLU A C 1
ATOM 743 O O . GLU A 1 98 ? 12.443 -4.273 8.729 1.00 78.69 98 GLU A O 1
ATOM 748 N N . LYS A 1 99 ? 14.102 -4.987 10.066 1.00 75.38 99 LYS A N 1
ATOM 749 C CA . LYS A 1 99 ? 15.102 -4.783 9.020 1.00 75.38 99 LYS A CA 1
ATOM 750 C C . LYS A 1 99 ? 14.816 -5.808 7.921 1.00 75.38 99 LYS A C 1
ATOM 752 O O . LYS A 1 99 ? 14.674 -6.984 8.264 1.00 75.38 99 LYS A O 1
ATOM 757 N N . PRO A 1 100 ? 14.761 -5.398 6.643 1.00 70.88 100 PRO A N 1
ATOM 758 C CA . PRO A 1 100 ? 14.695 -6.351 5.551 1.00 70.88 100 PRO A CA 1
ATOM 759 C C . PRO A 1 100 ? 15.808 -7.383 5.734 1.00 70.88 100 PRO A C 1
ATOM 761 O O . PRO A 1 100 ? 16.949 -7.017 6.048 1.00 70.88 100 PRO A O 1
ATOM 764 N N . ALA A 1 101 ? 15.475 -8.665 5.592 1.00 73.62 101 ALA A N 1
ATOM 765 C CA . ALA A 1 101 ? 16.501 -9.684 5.503 1.00 73.62 101 ALA A CA 1
ATOM 766 C C . ALA A 1 101 ? 17.424 -9.308 4.338 1.00 73.62 101 ALA A C 1
ATOM 768 O O . ALA A 1 101 ? 16.955 -8.829 3.304 1.00 73.62 101 ALA A O 1
ATOM 769 N N . LYS A 1 102 ? 18.737 -9.503 4.496 1.00 66.00 102 LYS A N 1
ATOM 770 C CA . LYS A 1 102 ? 19.626 -9.438 3.337 1.00 66.00 102 LYS A CA 1
ATOM 771 C C . LYS A 1 102 ? 19.187 -10.538 2.383 1.00 66.00 102 LYS A C 1
ATOM 773 O O . LYS A 1 102 ? 19.371 -11.715 2.679 1.00 66.00 102 LYS A O 1
ATOM 778 N N . ASN A 1 103 ? 18.567 -10.136 1.288 1.00 62.94 103 ASN A N 1
ATOM 779 C CA . ASN A 1 103 ? 18.227 -11.021 0.202 1.00 62.94 103 ASN A CA 1
ATOM 780 C C . ASN A 1 103 ? 19.077 -10.574 -0.981 1.00 62.94 103 ASN A C 1
ATOM 782 O O . ASN A 1 103 ? 18.788 -9.557 -1.599 1.00 62.94 103 ASN A O 1
ATOM 786 N N . ASP A 1 104 ? 20.149 -11.312 -1.260 1.00 64.88 104 ASP A N 1
ATOM 787 C CA . ASP A 1 104 ? 21.019 -11.031 -2.409 1.00 64.88 104 ASP A CA 1
ATOM 788 C C . ASP A 1 104 ? 20.391 -11.532 -3.728 1.00 64.88 104 ASP A C 1
ATOM 790 O O . ASP A 1 104 ? 21.009 -11.482 -4.790 1.00 64.88 104 ASP A O 1
ATOM 794 N N . THR A 1 105 ? 19.143 -12.011 -3.677 1.00 81.12 105 THR A N 1
ATOM 795 C CA . THR A 1 105 ? 18.412 -12.503 -4.843 1.00 81.12 105 THR A CA 1
ATOM 796 C C . THR A 1 105 ? 17.807 -11.330 -5.607 1.00 81.12 105 THR A C 1
ATOM 798 O O . THR A 1 105 ? 16.726 -10.840 -5.278 1.00 81.12 105 THR A O 1
ATOM 801 N N . THR A 1 106 ? 18.516 -10.885 -6.640 1.00 90.31 106 THR A N 1
ATOM 802 C CA . THR A 1 106 ? 17.951 -10.021 -7.681 1.00 90.31 106 THR A CA 1
ATOM 803 C C . THR A 1 106 ? 17.314 -10.900 -8.753 1.00 90.31 106 THR A C 1
ATOM 805 O O . THR A 1 106 ? 17.923 -11.864 -9.213 1.00 90.31 106 THR A O 1
ATOM 808 N N . GLU A 1 107 ? 16.085 -10.576 -9.138 1.00 94.75 107 GLU A N 1
ATOM 809 C CA . GLU A 1 107 ? 15.365 -11.218 -10.232 1.00 94.75 107 GLU A CA 1
ATOM 810 C C . GLU A 1 107 ? 15.386 -10.303 -11.459 1.00 94.75 107 GLU A C 1
ATOM 812 O O . GLU A 1 107 ? 15.111 -9.104 -11.350 1.00 94.75 107 GLU A O 1
ATOM 817 N N . THR A 1 108 ? 15.690 -10.873 -12.626 1.00 97.06 108 THR A N 1
ATOM 818 C CA . THR A 1 108 ? 15.517 -10.203 -13.918 1.00 97.06 108 THR A CA 1
ATOM 819 C C . THR A 1 108 ? 14.153 -10.573 -14.492 1.00 97.06 108 THR A C 1
ATOM 821 O O . THR A 1 108 ? 13.873 -11.745 -14.735 1.00 97.06 108 THR A O 1
ATOM 824 N N . ILE A 1 109 ? 13.307 -9.572 -14.725 1.00 97.31 109 ILE A N 1
ATOM 825 C CA . ILE A 1 109 ? 11.943 -9.721 -15.233 1.00 97.31 109 ILE A CA 1
ATOM 826 C C . ILE A 1 109 ? 11.858 -9.031 -16.599 1.00 97.31 109 ILE A C 1
ATOM 828 O O . ILE A 1 109 ? 12.063 -7.821 -16.708 1.00 97.31 109 ILE A O 1
ATOM 832 N N . THR A 1 110 ? 11.514 -9.791 -17.638 1.00 97.44 110 THR A N 1
ATOM 833 C CA . THR A 1 110 ? 11.294 -9.291 -19.006 1.00 97.44 110 THR A CA 1
ATOM 834 C C . THR A 1 110 ? 9.836 -9.552 -19.387 1.00 97.44 110 THR A C 1
ATOM 836 O O . THR A 1 110 ? 9.520 -10.638 -19.868 1.00 97.44 110 THR A O 1
ATOM 839 N N . PRO A 1 111 ? 8.912 -8.624 -19.076 1.00 96.62 111 PRO A N 1
ATOM 840 C CA . PRO A 1 111 ? 7.491 -8.847 -19.300 1.00 96.62 111 PRO A CA 1
ATOM 841 C C . PRO A 1 111 ? 7.110 -8.694 -20.776 1.00 96.62 111 PRO A C 1
ATOM 843 O O . PRO A 1 111 ? 7.404 -7.665 -21.379 1.00 96.62 111 PRO A O 1
ATOM 846 N N . ASP A 1 112 ? 6.348 -9.651 -21.311 1.00 93.94 112 ASP A N 1
ATOM 847 C CA . ASP A 1 112 ? 5.652 -9.482 -22.600 1.00 93.94 112 ASP A CA 1
ATOM 848 C C . ASP A 1 112 ? 4.514 -8.453 -22.492 1.00 93.94 112 ASP A C 1
ATOM 850 O O . ASP A 1 112 ? 4.197 -7.738 -23.440 1.00 93.94 112 ASP A O 1
ATOM 854 N N . GLN A 1 113 ? 3.877 -8.388 -21.318 1.00 95.19 113 GLN A N 1
ATOM 855 C CA . GLN A 1 113 ? 2.811 -7.447 -20.988 1.00 95.19 113 GLN A CA 1
ATOM 856 C C . GLN A 1 113 ? 2.951 -6.967 -19.546 1.00 95.19 113 GLN A C 1
ATOM 858 O O . GLN A 1 113 ? 3.298 -7.732 -18.642 1.00 95.19 113 GLN A O 1
ATOM 863 N N . PHE A 1 114 ? 2.618 -5.70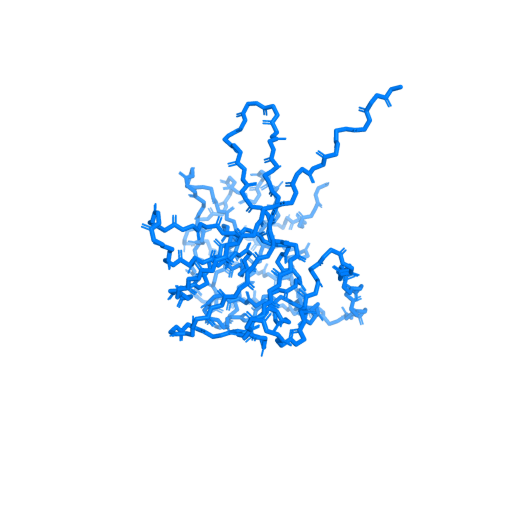1 -19.314 1.00 97.75 114 PHE A N 1
ATOM 864 C CA . PHE A 1 114 ? 2.582 -5.108 -17.984 1.00 97.75 114 PHE A CA 1
ATOM 865 C C . PHE A 1 114 ? 1.504 -4.032 -17.896 1.00 97.75 114 PHE A C 1
ATOM 867 O O . PHE A 1 114 ? 0.919 -3.601 -18.888 1.00 97.75 114 PHE A O 1
ATOM 874 N N . THR A 1 115 ? 1.233 -3.583 -16.677 1.00 97.44 115 THR A N 1
ATOM 875 C CA . THR A 1 115 ? 0.362 -2.436 -16.422 1.00 97.44 115 THR A CA 1
ATOM 876 C C . THR A 1 115 ? 1.099 -1.416 -15.574 1.00 97.44 115 THR A C 1
ATOM 878 O O . THR A 1 115 ? 1.712 -1.765 -14.564 1.00 97.44 115 THR A O 1
ATOM 881 N N . LEU A 1 116 ? 1.013 -0.144 -15.963 1.00 97.12 116 LEU A N 1
ATOM 882 C CA . LEU A 1 116 ? 1.466 0.955 -15.121 1.00 97.12 116 LEU A CA 1
ATOM 883 C C . LEU A 1 116 ? 0.411 1.261 -14.065 1.00 97.12 116 LEU A C 1
ATOM 885 O O . LEU A 1 116 ? -0.746 1.534 -14.378 1.00 97.12 116 LEU A O 1
ATOM 889 N N . VAL A 1 117 ? 0.831 1.240 -12.807 1.00 95.56 117 VAL A N 1
ATOM 890 C CA . VAL A 1 117 ? 0.016 1.702 -11.688 1.00 95.56 117 VAL A CA 1
ATOM 891 C C . VAL A 1 117 ? 0.327 3.174 -11.486 1.00 95.56 117 VAL A C 1
ATOM 893 O O . VAL A 1 117 ? 1.486 3.540 -11.271 1.00 95.56 117 VAL A O 1
ATOM 896 N N . LEU A 1 118 ? -0.699 4.015 -11.581 1.00 94.44 118 LEU A N 1
ATOM 897 C CA . LEU A 1 118 ? -0.566 5.466 -11.530 1.00 94.44 118 LEU A CA 1
ATOM 898 C C . LEU A 1 118 ? -1.061 6.022 -10.191 1.00 94.44 118 LEU A C 1
ATOM 900 O O . LEU A 1 118 ? -1.996 5.496 -9.587 1.00 94.44 118 LEU A O 1
AT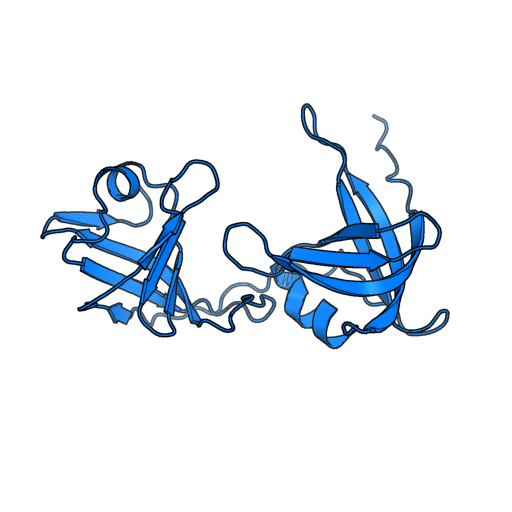OM 904 N N . ASP A 1 119 ? -0.457 7.114 -9.726 1.00 91.56 119 ASP A N 1
ATOM 905 C CA . ASP A 1 119 ? -1.005 7.889 -8.618 1.00 91.56 119 ASP A CA 1
ATOM 906 C C . ASP A 1 119 ? -2.143 8.824 -9.068 1.00 91.56 119 ASP A C 1
ATOM 908 O O . ASP A 1 119 ? -2.511 8.910 -10.237 1.00 91.56 119 ASP A O 1
ATOM 912 N N . LYS A 1 120 ? -2.702 9.582 -8.118 1.00 89.88 120 LYS A N 1
ATOM 913 C CA . LYS A 1 120 ? -3.795 10.540 -8.373 1.00 89.88 120 LYS A CA 1
ATOM 914 C C . LYS A 1 120 ? -3.431 11.689 -9.326 1.00 89.88 120 LYS A C 1
ATOM 916 O O . LYS A 1 120 ? -4.304 12.481 -9.655 1.00 89.88 120 LYS A O 1
ATOM 921 N N . LYS A 1 121 ? -2.153 11.847 -9.675 1.00 90.69 121 LYS A N 1
ATOM 922 C CA . LYS A 1 121 ? -1.636 12.835 -10.629 1.00 90.69 121 LYS A CA 1
ATOM 923 C C . LYS A 1 121 ? -1.152 12.161 -11.916 1.00 90.69 121 LYS A C 1
ATOM 925 O O . LYS A 1 121 ? -0.333 12.747 -12.616 1.00 90.69 121 LYS A O 1
ATOM 930 N N . GLU A 1 122 ? -1.603 10.933 -12.168 1.00 91.38 122 GLU A N 1
ATOM 931 C CA . GLU A 1 122 ? -1.253 10.125 -13.338 1.00 91.38 122 GLU A CA 1
ATOM 932 C C . GLU A 1 122 ? 0.247 9.810 -13.449 1.00 91.38 122 GLU A C 1
ATOM 934 O O . GLU A 1 122 ? 0.744 9.465 -14.517 1.00 91.38 122 GLU A O 1
ATOM 939 N N . LYS A 1 123 ? 0.992 9.890 -12.337 1.00 92.38 123 LYS A N 1
ATOM 940 C CA . LYS A 1 123 ? 2.413 9.528 -12.329 1.00 92.38 123 LYS A CA 1
ATOM 941 C C . LYS A 1 123 ? 2.583 8.037 -12.068 1.00 92.38 123 LYS A C 1
ATOM 943 O O . LYS A 1 123 ? 1.968 7.542 -11.121 1.00 92.38 123 LYS A O 1
ATOM 948 N N . PRO A 1 124 ? 3.444 7.331 -12.818 1.00 95.00 124 PRO A N 1
ATOM 949 C CA . PRO A 1 124 ? 3.712 5.925 -12.564 1.00 95.00 124 PRO A CA 1
ATOM 950 C C . PRO A 1 124 ? 4.384 5.754 -11.198 1.00 95.00 124 PRO A C 1
ATOM 952 O O . PRO A 1 124 ? 5.347 6.443 -10.862 1.00 95.00 124 PRO A O 1
ATOM 955 N N . ILE A 1 125 ? 3.837 4.846 -10.396 1.00 95.50 125 ILE A N 1
ATOM 956 C CA . ILE A 1 125 ? 4.317 4.511 -9.049 1.00 95.50 125 ILE A CA 1
ATOM 957 C C . ILE A 1 125 ? 4.617 3.026 -8.882 1.00 95.50 125 ILE A C 1
ATOM 959 O O . ILE A 1 125 ? 5.297 2.657 -7.930 1.00 95.50 125 ILE A O 1
ATOM 963 N N . ALA A 1 126 ? 4.134 2.171 -9.778 1.00 96.69 126 ALA A N 1
ATOM 964 C CA . ALA A 1 126 ? 4.530 0.774 -9.833 1.00 96.69 126 ALA A CA 1
ATOM 965 C C . ALA A 1 126 ? 4.311 0.195 -11.232 1.00 96.69 126 ALA A C 1
ATOM 967 O O . ALA A 1 126 ? 3.574 0.754 -12.048 1.00 96.69 126 ALA A O 1
ATOM 968 N N . ILE A 1 127 ? 4.933 -0.953 -11.473 1.00 97.56 127 ILE A N 1
ATOM 969 C CA . ILE A 1 127 ? 4.690 -1.811 -12.628 1.00 97.56 127 ILE A CA 1
ATOM 970 C C . ILE A 1 127 ? 4.075 -3.102 -12.103 1.00 97.56 127 ILE A C 1
ATOM 972 O O . ILE A 1 127 ? 4.615 -3.724 -11.188 1.00 97.56 127 ILE A O 1
ATOM 976 N N . ARG A 1 128 ? 2.950 -3.518 -12.681 1.00 97.00 128 ARG A N 1
ATOM 977 C CA . ARG A 1 128 ? 2.362 -4.830 -12.421 1.00 97.00 128 ARG A CA 1
ATOM 978 C C . ARG A 1 128 ? 2.684 -5.780 -13.567 1.00 97.00 128 ARG A C 1
ATOM 980 O O . ARG A 1 128 ? 2.367 -5.475 -14.715 1.00 97.00 128 ARG A O 1
ATOM 987 N N . VAL A 1 129 ? 3.251 -6.935 -13.229 1.00 96.56 129 VAL A N 1
ATOM 988 C CA . VAL A 1 129 ? 3.550 -8.038 -14.153 1.00 96.56 129 VAL A CA 1
ATOM 989 C C . VAL A 1 129 ? 3.029 -9.319 -13.516 1.00 96.56 129 VAL A C 1
ATOM 991 O O . VAL A 1 129 ? 3.563 -9.739 -12.496 1.00 96.56 129 VAL A O 1
ATOM 994 N N . ALA A 1 130 ? 1.983 -9.927 -14.082 1.00 94.00 130 ALA A N 1
ATOM 995 C CA . ALA A 1 130 ? 1.325 -11.103 -13.501 1.00 94.00 130 ALA A CA 1
ATOM 996 C C . ALA A 1 130 ? 0.986 -10.919 -11.996 1.00 94.00 130 ALA A C 1
ATOM 998 O O . ALA A 1 130 ? 0.153 -10.073 -11.644 1.00 94.00 130 ALA A O 1
ATOM 999 N N . ASP A 1 131 ? 1.627 -11.699 -11.122 1.00 94.69 131 ASP A N 1
ATOM 1000 C CA . ASP A 1 131 ? 1.497 -11.694 -9.659 1.00 94.69 131 ASP A CA 1
ATOM 1001 C C . ASP A 1 131 ? 2.499 -10.760 -8.945 1.00 94.69 131 ASP A C 1
ATOM 1003 O O . ASP A 1 131 ? 2.516 -10.682 -7.714 1.00 94.69 131 ASP A O 1
ATOM 1007 N N . LYS A 1 132 ? 3.322 -10.027 -9.704 1.00 96.75 132 LYS A N 1
ATOM 1008 C CA . LYS A 1 132 ? 4.381 -9.145 -9.202 1.00 96.75 132 LYS A CA 1
ATOM 1009 C C . LYS A 1 132 ? 3.956 -7.683 -9.227 1.00 96.75 132 LYS A C 1
ATOM 1011 O O . LYS A 1 132 ? 3.362 -7.198 -10.194 1.00 96.75 132 LYS A O 1
ATOM 1016 N N . TYR A 1 133 ? 4.321 -6.966 -8.170 1.00 96.88 133 TYR A N 1
ATOM 1017 C CA . TYR A 1 133 ? 4.123 -5.530 -8.012 1.00 96.88 133 TYR A CA 1
ATOM 1018 C C . TYR A 1 133 ? 5.474 -4.852 -7.769 1.00 96.88 133 TYR A C 1
ATOM 1020 O O . TYR A 1 133 ? 6.005 -4.870 -6.660 1.00 96.88 133 TYR A O 1
ATOM 1028 N N . ILE A 1 134 ? 6.054 -4.268 -8.813 1.00 97.06 134 ILE A N 1
ATOM 1029 C CA . ILE A 1 134 ? 7.375 -3.645 -8.767 1.00 97.06 134 ILE A CA 1
ATOM 1030 C C . ILE A 1 134 ? 7.202 -2.170 -8.421 1.00 97.06 134 ILE A C 1
ATOM 1032 O O . ILE A 1 134 ? 6.692 -1.393 -9.229 1.00 97.06 134 ILE A O 1
ATOM 1036 N N . HIS A 1 135 ? 7.617 -1.771 -7.222 1.00 94.88 135 HIS A N 1
ATOM 1037 C CA . HIS A 1 135 ? 7.528 -0.384 -6.785 1.00 94.88 135 HIS A CA 1
ATOM 1038 C C . HIS A 1 135 ? 8.504 0.492 -7.578 1.00 94.88 135 HIS A C 1
ATOM 1040 O O . HIS A 1 135 ? 9.704 0.218 -7.615 1.00 94.88 135 HIS A O 1
ATOM 1046 N N . LEU A 1 136 ? 7.989 1.571 -8.177 1.00 94.31 136 LEU A N 1
ATOM 1047 C CA . LEU A 1 136 ? 8.816 2.560 -8.851 1.00 94.31 136 LEU A CA 1
ATOM 1048 C C . LEU A 1 136 ? 9.247 3.654 -7.862 1.00 94.31 136 LEU A C 1
ATOM 1050 O O . LEU A 1 136 ? 8.395 4.304 -7.243 1.00 94.31 136 LEU A O 1
ATOM 1054 N N . PRO A 1 137 ? 10.558 3.898 -7.719 1.00 88.81 137 PRO A N 1
ATOM 1055 C CA . PRO A 1 137 ? 11.063 5.012 -6.935 1.00 88.81 137 PRO A CA 1
ATOM 1056 C C . PRO A 1 137 ? 10.689 6.342 -7.595 1.00 88.81 137 PRO A C 1
ATOM 1058 O O . PRO A 1 137 ? 10.274 6.412 -8.753 1.00 88.81 137 PRO A O 1
ATOM 1061 N N . LYS A 1 138 ? 10.859 7.441 -6.856 1.00 88.38 138 LYS A N 1
ATOM 1062 C CA . LYS A 1 138 ? 10.681 8.791 -7.406 1.00 88.38 138 LYS A CA 1
ATOM 1063 C C . LYS A 1 138 ? 11.874 9.175 -8.287 1.00 88.38 138 LYS A C 1
ATOM 1065 O O . LYS A 1 138 ? 12.622 10.079 -7.937 1.00 88.38 138 LYS A O 1
ATOM 1070 N N . ASN A 1 139 ? 12.022 8.503 -9.419 1.00 88.00 139 ASN A N 1
ATOM 1071 C CA . ASN A 1 139 ? 12.992 8.840 -10.447 1.00 88.00 139 ASN A CA 1
ATOM 1072 C C . ASN A 1 139 ? 12.247 9.505 -11.616 1.00 88.00 139 ASN A C 1
ATOM 1074 O O . ASN A 1 139 ? 11.361 8.902 -12.227 1.00 88.00 139 ASN A O 1
ATOM 1078 N N . LYS A 1 140 ? 12.591 10.767 -11.902 1.00 88.56 140 LYS A N 1
ATOM 1079 C CA . LYS A 1 140 ? 11.920 11.557 -12.942 1.00 88.56 140 LYS A CA 1
ATOM 1080 C C . LYS A 1 140 ? 12.181 10.995 -14.340 1.00 88.56 140 LYS A C 1
ATOM 1082 O O . LYS A 1 140 ? 11.275 11.019 -15.161 1.00 88.56 140 LYS A O 1
ATOM 1087 N N . GLN A 1 141 ? 13.381 10.476 -14.599 1.00 91.94 141 GLN A N 1
ATOM 1088 C CA . GLN A 1 141 ? 13.725 9.900 -15.899 1.00 91.94 141 GLN A CA 1
ATOM 1089 C C . GLN A 1 141 ? 12.855 8.673 -16.180 1.00 91.94 141 GLN A C 1
ATOM 1091 O O . GLN A 1 141 ? 12.186 8.623 -17.205 1.00 91.94 141 GLN A O 1
ATOM 1096 N N . ILE A 1 142 ? 12.747 7.752 -15.215 1.00 93.50 142 ILE A N 1
ATOM 1097 C CA . ILE A 1 142 ? 11.857 6.588 -15.337 1.00 93.50 142 ILE A CA 1
ATOM 1098 C C . ILE A 1 142 ? 10.413 7.044 -15.572 1.00 93.50 142 ILE A C 1
ATOM 1100 O O . ILE A 1 142 ? 9.765 6.559 -16.498 1.00 93.50 142 ILE A O 1
ATOM 1104 N N . SER A 1 143 ? 9.905 7.993 -14.773 1.00 92.00 143 SER A N 1
ATOM 1105 C CA . SER A 1 143 ? 8.512 8.443 -14.900 1.00 92.00 143 SER A CA 1
ATOM 1106 C C . SER A 1 143 ? 8.212 9.150 -16.219 1.00 92.00 143 SER A C 1
ATOM 1108 O O . SER A 1 143 ? 7.096 9.046 -16.723 1.00 92.00 143 SER A O 1
ATOM 1110 N N . ASP A 1 144 ? 9.188 9.871 -16.767 1.00 93.00 144 ASP A N 1
ATOM 1111 C CA . ASP A 1 144 ? 9.029 10.621 -18.008 1.00 93.00 144 ASP A CA 1
ATOM 1112 C C . ASP A 1 144 ? 9.193 9.722 -19.238 1.00 93.00 144 ASP A C 1
ATOM 1114 O O . ASP A 1 144 ? 8.601 10.024 -20.274 1.00 93.00 144 ASP A O 1
ATOM 1118 N N . THR A 1 145 ? 9.912 8.603 -19.127 1.00 94.94 145 THR A N 1
ATOM 1119 C CA . THR A 1 145 ? 10.208 7.702 -20.252 1.00 94.94 145 THR A CA 1
ATOM 1120 C C . THR A 1 145 ? 9.247 6.517 -20.341 1.00 94.94 145 THR A C 1
ATOM 1122 O O . THR A 1 145 ? 8.832 6.159 -21.440 1.00 94.94 145 THR A O 1
ATOM 1125 N N . ILE A 1 146 ? 8.836 5.920 -19.216 1.00 96.31 146 ILE A N 1
ATOM 1126 C CA . ILE A 1 146 ? 8.031 4.690 -19.235 1.00 96.31 146 ILE A CA 1
ATOM 1127 C C . ILE A 1 146 ? 6.626 4.919 -19.814 1.00 96.31 146 ILE A C 1
ATOM 1129 O O . ILE A 1 146 ? 5.925 5.866 -19.448 1.00 96.31 146 ILE A O 1
ATOM 1133 N N . ARG A 1 147 ? 6.191 4.043 -20.721 1.00 95.69 147 ARG A N 1
ATOM 1134 C CA . ARG A 1 147 ? 4.860 4.050 -21.354 1.00 95.69 147 ARG A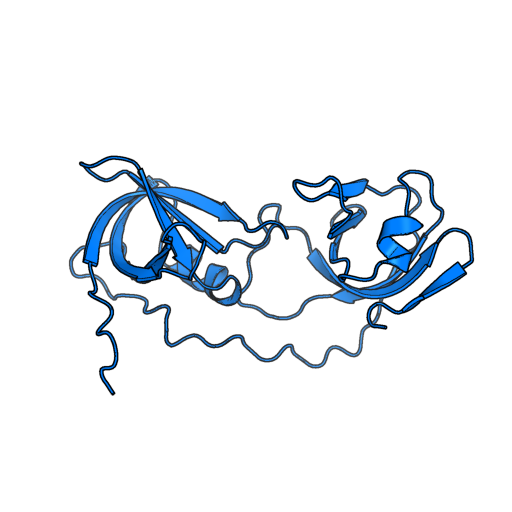 CA 1
ATOM 1135 C C . ARG A 1 147 ? 4.268 2.637 -21.372 1.00 95.69 147 ARG A C 1
ATOM 1137 O O . ARG A 1 147 ? 5.044 1.696 -21.272 1.00 95.69 147 ARG A O 1
ATOM 1144 N N . PRO A 1 148 ? 2.938 2.454 -21.499 1.00 95.19 148 PRO A N 1
ATOM 1145 C CA . PRO A 1 148 ? 2.314 1.122 -21.520 1.00 95.19 148 PRO A CA 1
ATOM 1146 C C . PRO A 1 148 ? 2.798 0.175 -22.632 1.00 95.19 148 PRO A C 1
ATOM 1148 O O . PRO A 1 148 ? 2.627 -1.030 -22.513 1.00 95.19 148 PRO A O 1
ATOM 1151 N N . ASP A 1 149 ? 3.381 0.713 -23.701 1.00 95.19 149 ASP A N 1
ATOM 1152 C CA . ASP A 1 149 ? 3.909 -0.001 -24.869 1.00 95.19 149 ASP A CA 1
ATOM 1153 C C . ASP A 1 149 ? 5.442 -0.156 -24.853 1.00 95.19 149 ASP A C 1
ATOM 1155 O O . ASP A 1 149 ? 6.032 -0.639 -25.818 1.00 95.19 149 ASP A O 1
ATOM 1159 N N . SER A 1 150 ? 6.109 0.257 -23.771 1.00 97.25 150 SER A N 1
ATOM 1160 C CA . SER A 1 150 ? 7.568 0.156 -23.661 1.00 97.25 150 SER A CA 1
ATOM 1161 C C . SER A 1 150 ? 8.043 -1.293 -23.563 1.00 97.25 150 SER A C 1
ATOM 1163 O O . SER A 1 150 ? 7.439 -2.106 -22.878 1.00 97.25 150 SER A O 1
ATOM 1165 N N . THR A 1 151 ? 9.193 -1.608 -24.154 1.00 97.75 151 THR A N 1
ATOM 1166 C CA . THR A 1 151 ? 9.891 -2.870 -23.866 1.00 97.75 151 THR A CA 1
ATOM 1167 C C . THR A 1 151 ? 10.699 -2.715 -22.585 1.00 97.75 151 THR A C 1
ATOM 1169 O O . THR A 1 151 ? 11.464 -1.755 -22.465 1.00 97.75 151 THR A O 1
ATOM 1172 N N . LEU A 1 152 ? 10.542 -3.643 -21.637 1.00 98.25 152 LEU A N 1
ATOM 1173 C CA . LEU A 1 152 ? 11.150 -3.545 -20.311 1.00 98.25 152 LEU A CA 1
ATOM 1174 C C . LEU A 1 152 ? 12.098 -4.711 -20.016 1.00 98.25 152 LEU A C 1
ATOM 1176 O O . LEU A 1 152 ? 11.782 -5.867 -20.286 1.00 98.25 152 LEU A O 1
ATOM 1180 N N . VAL A 1 153 ? 13.223 -4.407 -19.371 1.00 98.19 153 VAL A N 1
ATOM 1181 C CA . VAL A 1 153 ? 14.031 -5.383 -18.624 1.00 98.19 153 VAL A CA 1
ATOM 1182 C C . VAL A 1 153 ? 14.208 -4.831 -17.221 1.00 98.19 153 VAL A C 1
ATOM 1184 O O . VAL A 1 153 ? 14.770 -3.757 -17.048 1.00 98.19 153 VAL A O 1
ATOM 1187 N N . ILE A 1 154 ? 13.675 -5.523 -16.226 1.00 98.00 154 ILE A N 1
ATOM 1188 C CA . ILE A 1 154 ? 13.591 -5.037 -14.851 1.00 98.00 154 ILE A CA 1
ATOM 1189 C C . ILE A 1 154 ? 14.510 -5.890 -13.988 1.00 98.00 154 ILE A C 1
ATOM 1191 O O . ILE A 1 154 ? 14.359 -7.105 -13.969 1.00 98.00 154 ILE A O 1
ATOM 1195 N N . GLU A 1 155 ? 15.402 -5.266 -13.230 1.00 97.25 155 GLU A N 1
ATOM 1196 C CA . GLU A 1 155 ? 16.106 -5.927 -12.134 1.00 97.25 155 GLU A CA 1
ATOM 1197 C C . GLU A 1 155 ? 15.496 -5.467 -10.815 1.00 97.25 155 GLU A C 1
ATOM 1199 O O . GLU A 1 155 ? 15.467 -4.270 -10.507 1.00 97.25 155 GLU A O 1
ATOM 1204 N N . ALA A 1 156 ? 14.982 -6.409 -10.032 1.00 95.94 156 ALA A N 1
ATOM 1205 C CA . ALA A 1 156 ? 14.308 -6.092 -8.783 1.00 95.94 156 ALA A CA 1
ATOM 1206 C C . ALA A 1 156 ? 14.539 -7.165 -7.717 1.00 95.94 156 ALA A C 1
ATOM 1208 O O . ALA A 1 156 ? 14.737 -8.338 -8.021 1.00 95.94 156 ALA A O 1
ATOM 1209 N N . GLU A 1 157 ? 14.484 -6.761 -6.452 1.00 93.75 157 GLU A N 1
ATOM 1210 C CA . GLU A 1 157 ? 14.573 -7.666 -5.303 1.00 93.75 157 GLU A CA 1
ATOM 1211 C C . GLU A 1 157 ? 13.185 -7.829 -4.664 1.00 93.75 157 GLU A C 1
ATOM 1213 O O . GLU A 1 157 ? 12.476 -6.830 -4.486 1.00 93.75 157 GLU A O 1
ATOM 1218 N N . PRO A 1 158 ? 12.747 -9.054 -4.324 1.00 92.94 158 PRO A N 1
ATOM 1219 C CA . PRO A 1 158 ? 11.481 -9.243 -3.637 1.00 92.94 158 PRO A CA 1
ATOM 1220 C C . PRO A 1 158 ? 11.560 -8.617 -2.246 1.00 92.94 158 PRO A C 1
ATOM 1222 O O . PRO A 1 158 ? 12.539 -8.777 -1.511 1.00 92.94 158 PRO A O 1
ATOM 1225 N N . ARG A 1 159 ? 10.500 -7.913 -1.862 1.00 90.62 159 ARG A N 1
ATOM 1226 C CA . ARG A 1 159 ? 10.369 -7.328 -0.535 1.00 90.62 159 ARG A CA 1
ATOM 1227 C C . ARG A 1 159 ? 10.263 -8.446 0.505 1.00 90.62 159 ARG A C 1
ATOM 1229 O O . ARG A 1 159 ? 9.398 -9.311 0.409 1.00 90.62 159 ARG A O 1
ATOM 1236 N N . THR A 1 160 ? 11.123 -8.405 1.520 1.00 86.94 160 THR A N 1
ATOM 1237 C CA . THR A 1 160 ? 11.202 -9.445 2.564 1.00 86.94 160 THR A CA 1
ATOM 1238 C C . THR A 1 160 ? 10.694 -9.005 3.937 1.00 86.94 160 THR A C 1
ATOM 1240 O O . THR A 1 160 ? 10.789 -9.771 4.892 1.00 86.94 160 THR A O 1
ATOM 1243 N N . ASP A 1 161 ? 10.236 -7.764 4.094 1.00 80.62 161 ASP A N 1
ATOM 1244 C CA . ASP A 1 161 ? 9.730 -7.283 5.381 1.00 80.62 161 ASP A CA 1
ATOM 1245 C C . ASP A 1 161 ? 8.370 -7.929 5.710 1.00 80.62 161 ASP A C 1
ATOM 1247 O O . ASP A 1 161 ? 7.367 -7.788 5.014 1.00 80.62 161 ASP A O 1
ATOM 1251 N N . SER A 1 162 ? 8.333 -8.700 6.798 1.00 81.12 162 SER A N 1
ATOM 1252 C CA . SER A 1 162 ? 7.223 -9.627 7.049 1.00 81.12 162 SER A CA 1
ATOM 1253 C C . SER A 1 162 ? 5.942 -8.950 7.552 1.00 81.12 162 SER A C 1
ATOM 1255 O O . SER A 1 162 ? 4.887 -9.584 7.593 1.00 81.12 162 SER A O 1
ATOM 1257 N N . GLY A 1 163 ? 6.025 -7.679 7.953 1.00 89.88 163 GLY A N 1
ATOM 1258 C CA . GLY A 1 163 ? 4.942 -6.946 8.610 1.00 89.88 163 GLY A CA 1
ATOM 1259 C C . GLY A 1 163 ? 3.931 -6.276 7.673 1.00 89.88 163 GLY A C 1
ATOM 1260 O O . GLY A 1 163 ? 2.8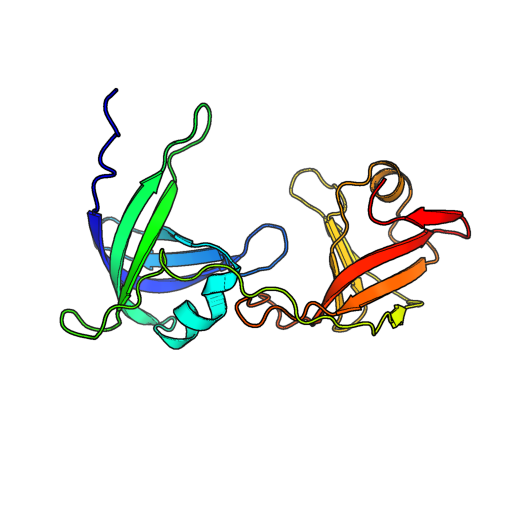53 -5.876 8.122 1.00 89.88 163 GLY A O 1
ATOM 1261 N N . PHE A 1 164 ? 4.253 -6.164 6.385 1.00 92.75 164 PHE A N 1
ATOM 1262 C CA . PHE A 1 164 ? 3.400 -5.522 5.388 1.00 92.75 164 PHE A CA 1
ATOM 1263 C C . PHE A 1 164 ? 2.338 -6.482 4.844 1.00 92.75 164 PHE A C 1
ATOM 1265 O O . PHE A 1 164 ? 2.530 -7.697 4.800 1.00 92.75 164 PHE A O 1
ATOM 1272 N N . VAL A 1 165 ? 1.218 -5.923 4.383 1.00 94.44 165 VAL A N 1
ATOM 1273 C CA . VAL A 1 165 ? 0.172 -6.654 3.656 1.00 94.44 165 VAL A CA 1
ATOM 1274 C C . VAL A 1 165 ? -0.180 -5.864 2.403 1.00 94.44 165 VAL A C 1
ATOM 1276 O O . VAL A 1 165 ? -0.555 -4.697 2.504 1.00 94.44 165 VAL A O 1
ATOM 1279 N N . GLN A 1 166 ? -0.053 -6.499 1.237 1.00 94.81 166 GLN A N 1
ATOM 1280 C CA . GLN A 1 166 ? -0.429 -5.918 -0.052 1.00 94.81 166 GLN A CA 1
ATOM 1281 C C . GLN A 1 166 ? -1.901 -6.250 -0.344 1.00 94.81 166 GLN A C 1
ATOM 1283 O O . GLN A 1 166 ? -2.326 -7.395 -0.198 1.00 94.81 166 GLN A O 1
ATOM 1288 N N . GLU A 1 167 ? -2.690 -5.254 -0.740 1.00 93.44 167 GLU A N 1
ATOM 1289 C CA . GLU A 1 167 ? -4.159 -5.328 -0.803 1.00 93.44 167 GLU A CA 1
ATOM 1290 C C . GLU A 1 167 ? -4.741 -6.336 -1.808 1.00 93.44 167 GLU A C 1
ATOM 1292 O O . GLU A 1 167 ? -5.883 -6.771 -1.679 1.00 93.44 167 GLU A O 1
ATOM 1297 N N . HIS A 1 168 ? -3.954 -6.714 -2.807 1.00 92.25 168 HIS A N 1
ATOM 1298 C CA . HIS A 1 168 ? -4.283 -7.670 -3.859 1.00 92.25 168 HIS A CA 1
ATOM 1299 C C . HIS A 1 168 ? -3.502 -8.987 -3.720 1.00 92.25 168 HIS A C 1
ATOM 1301 O O . HIS A 1 168 ? -3.571 -9.825 -4.617 1.00 92.25 168 HIS A O 1
ATOM 1307 N N . GLY A 1 169 ? -2.749 -9.171 -2.629 1.00 92.19 169 GLY A N 1
ATOM 1308 C CA . GLY A 1 169 ? -1.920 -10.357 -2.404 1.00 92.19 169 GLY A CA 1
ATOM 1309 C C . GLY A 1 169 ? -0.751 -10.504 -3.383 1.00 92.19 169 GLY A C 1
ATOM 1310 O O . GLY A 1 169 ? -0.250 -11.611 -3.555 1.00 92.19 169 GLY A O 1
ATOM 1311 N N . LEU A 1 170 ? -0.333 -9.418 -4.042 1.00 94.19 170 LEU A N 1
ATOM 1312 C CA . LEU A 1 170 ? 0.775 -9.439 -4.999 1.00 94.19 170 LEU A CA 1
ATOM 1313 C C . LEU A 1 170 ? 2.125 -9.504 -4.279 1.00 94.19 170 LEU A C 1
ATOM 1315 O O . LEU A 1 170 ? 2.318 -8.877 -3.232 1.00 94.19 170 LEU A O 1
ATOM 1319 N N . THR A 1 171 ? 3.087 -10.191 -4.893 1.00 94.12 171 THR A N 1
ATOM 1320 C CA . THR A 1 171 ? 4.475 -10.183 -4.424 1.00 94.12 171 THR A CA 1
ATOM 1321 C C . THR A 1 171 ? 5.090 -8.830 -4.756 1.00 94.12 171 THR A C 1
ATOM 1323 O O . THR A 1 171 ? 5.205 -8.458 -5.925 1.00 94.12 171 THR A O 1
ATOM 1326 N N . VAL A 1 172 ? 5.462 -8.068 -3.728 1.00 94.69 172 VAL A N 1
ATOM 1327 C CA . VAL A 1 172 ? 6.046 -6.733 -3.901 1.00 94.69 172 VAL A CA 1
ATOM 1328 C C . VAL A 1 172 ? 7.543 -6.851 -4.145 1.00 94.69 172 VAL A C 1
ATOM 1330 O O . VAL A 1 172 ? 8.223 -7.598 -3.450 1.00 94.69 172 VAL A O 1
ATOM 1333 N N . TYR A 1 173 ? 8.054 -6.080 -5.098 1.00 95.06 173 TYR A N 1
ATOM 1334 C CA . TYR A 1 173 ? 9.475 -5.983 -5.411 1.00 95.06 173 TYR A CA 1
ATOM 1335 C C . TYR A 1 173 ? 9.956 -4.535 -5.297 1.00 95.06 173 TYR A C 1
ATOM 1337 O O . TYR A 1 173 ? 9.234 -3.592 -5.640 1.00 95.06 173 TYR A O 1
ATOM 1345 N N . HIS A 1 174 ? 11.196 -4.359 -4.852 1.00 93.12 174 HIS A N 1
ATOM 1346 C CA . HIS A 1 174 ? 11.915 -3.094 -4.914 1.00 93.12 174 HIS A CA 1
ATOM 1347 C C . HIS A 1 174 ? 12.788 -3.063 -6.163 1.00 93.12 174 HIS A C 1
ATOM 1349 O O . HIS A 1 174 ? 13.607 -3.954 -6.388 1.00 93.12 174 HIS A O 1
ATOM 1355 N N . LEU A 1 175 ? 12.609 -2.025 -6.977 1.00 95.25 175 LEU A N 1
ATOM 1356 C CA . LEU A 1 175 ? 13.403 -1.835 -8.180 1.00 95.25 175 LEU A CA 1
ATOM 1357 C C . LEU A 1 175 ? 14.885 -1.620 -7.834 1.00 95.25 175 LEU A C 1
ATOM 1359 O O . LEU A 1 175 ? 15.202 -0.863 -6.914 1.00 95.25 175 LEU A O 1
ATOM 1363 N N . LYS A 1 176 ? 15.782 -2.233 -8.610 1.00 94.44 176 LYS A N 1
ATOM 1364 C CA . LYS A 1 176 ? 17.231 -1.966 -8.609 1.00 94.44 176 LYS A CA 1
ATOM 1365 C C . LYS A 1 176 ? 17.633 -1.196 -9.856 1.00 94.44 176 LYS A C 1
ATOM 1367 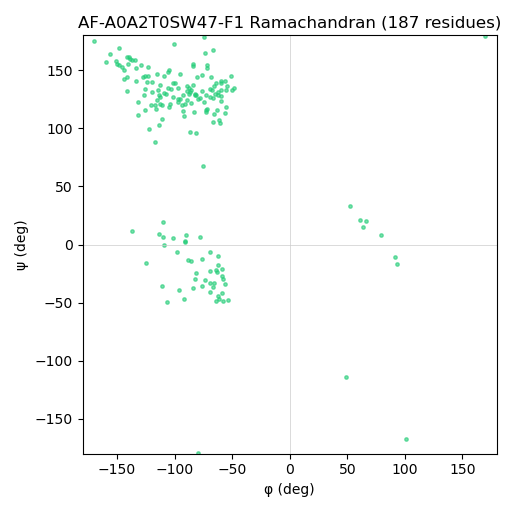O O . LYS A 1 176 ? 18.268 -0.148 -9.748 1.00 94.44 176 LYS A O 1
ATOM 1372 N N . SER A 1 177 ? 17.202 -1.679 -11.015 1.00 95.81 177 SER A N 1
ATOM 1373 C CA . SER A 1 177 ? 17.402 -1.032 -12.306 1.00 95.81 177 SER A CA 1
ATOM 1374 C C . SER A 1 177 ? 16.260 -1.391 -13.258 1.00 95.81 177 SER A C 1
ATOM 1376 O O . SER A 1 177 ? 15.549 -2.382 -13.066 1.00 95.81 177 SER A O 1
ATOM 1378 N N . ILE A 1 178 ? 16.050 -0.565 -14.276 1.00 97.81 178 ILE A N 1
ATOM 1379 C CA . ILE A 1 178 ? 15.121 -0.852 -15.365 1.00 97.81 178 ILE A CA 1
ATOM 1380 C C . ILE A 1 178 ? 15.707 -0.374 -16.682 1.00 97.81 178 ILE A C 1
ATOM 1382 O O . ILE A 1 178 ? 16.139 0.768 -16.788 1.00 97.81 178 ILE A O 1
ATOM 1386 N N . SER A 1 179 ? 15.674 -1.222 -17.700 1.00 9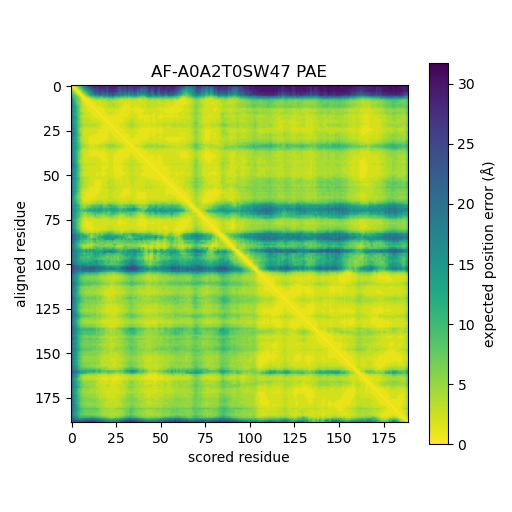7.81 179 SER A N 1
ATOM 1387 C CA . SER A 1 179 ? 15.892 -0.814 -19.081 1.00 97.81 179 SER A CA 1
ATOM 1388 C C . SER A 1 179 ? 14.554 -0.604 -19.773 1.00 97.81 179 SER A C 1
ATOM 1390 O O . SER A 1 179 ? 13.723 -1.510 -19.785 1.00 97.81 179 SER A O 1
ATOM 1392 N N . ILE A 1 180 ? 14.348 0.580 -20.346 1.00 97.69 180 ILE A N 1
ATOM 1393 C CA . ILE A 1 180 ? 13.137 0.983 -21.064 1.00 97.69 180 ILE A CA 1
ATOM 1394 C C . ILE A 1 180 ? 13.540 1.237 -22.512 1.00 97.69 180 ILE A C 1
ATOM 1396 O O . ILE A 1 180 ? 14.347 2.121 -22.785 1.00 97.69 180 ILE A O 1
ATOM 1400 N N . ASN A 1 181 ? 13.009 0.447 -23.446 1.00 97.06 181 ASN A N 1
ATOM 1401 C CA . ASN A 1 181 ? 13.344 0.533 -24.874 1.00 97.06 181 ASN A CA 1
ATOM 1402 C C . ASN A 1 181 ? 14.864 0.482 -25.153 1.00 97.06 181 ASN A C 1
ATOM 1404 O O . ASN A 1 181 ? 15.356 1.109 -26.087 1.00 97.06 181 ASN A O 1
ATOM 1408 N N . GLY A 1 182 ? 15.609 -0.265 -24.329 1.00 95.69 182 GLY A N 1
ATOM 1409 C CA . GLY A 1 182 ? 17.062 -0.433 -24.438 1.00 95.69 182 GLY A CA 1
ATOM 1410 C C . GLY A 1 182 ? 17.907 0.571 -23.642 1.00 95.69 182 GLY A C 1
ATOM 1411 O O . GLY A 1 182 ? 19.102 0.338 -23.487 1.00 95.69 182 GLY A O 1
ATOM 1412 N N . GLU A 1 183 ? 17.318 1.637 -23.093 1.00 96.62 183 GLU A N 1
ATOM 1413 C CA . GLU A 1 183 ? 18.021 2.599 -22.233 1.00 96.62 183 GLU A CA 1
ATOM 1414 C C . GLU A 1 183 ? 17.875 2.215 -20.758 1.00 96.62 183 GLU A C 1
ATOM 1416 O O . GLU A 1 183 ? 16.760 1.985 -20.296 1.00 96.62 183 GLU A O 1
ATOM 1421 N N . SER A 1 184 ? 18.988 2.132 -20.023 1.00 95.69 184 SER A N 1
ATOM 1422 C CA . SER A 1 184 ? 19.008 1.664 -18.632 1.00 95.69 184 SER A CA 1
ATOM 1423 C C . SER A 1 184 ? 18.993 2.808 -17.619 1.00 95.69 184 SER A C 1
ATOM 1425 O O . SER A 1 184 ? 19.766 3.758 -17.728 1.00 95.69 184 SER A O 1
ATOM 1427 N N . PHE A 1 185 ? 18.149 2.671 -16.598 1.00 95.06 185 PHE A N 1
ATOM 1428 C CA . PHE A 1 185 ? 17.961 3.625 -15.513 1.00 95.06 185 PHE A CA 1
ATOM 1429 C C . PHE A 1 185 ? 18.132 2.923 -14.157 1.00 95.06 185 PHE A C 1
ATOM 1431 O O . PHE A 1 185 ? 17.460 1.915 -13.901 1.00 95.06 185 PHE A O 1
ATOM 1438 N N . PRO A 1 186 ? 18.973 3.440 -13.245 1.00 93.88 186 PRO A N 1
ATOM 1439 C CA . PRO A 1 186 ? 19.021 2.942 -11.878 1.00 93.88 186 PRO A CA 1
ATOM 1440 C C . PRO A 1 186 ? 17.764 3.362 -11.104 1.00 93.88 186 PRO A C 1
ATOM 1442 O O . PRO A 1 186 ? 17.145 4.397 -11.363 1.00 93.88 186 PRO A O 1
ATOM 1445 N N . ALA A 1 187 ? 17.384 2.561 -10.109 1.00 86.44 187 ALA A N 1
ATOM 1446 C CA . ALA A 1 187 ? 16.250 2.872 -9.246 1.00 86.44 187 ALA A CA 1
ATOM 1447 C C . ALA A 1 187 ? 16.467 4.172 -8.452 1.00 86.44 187 ALA A C 1
ATOM 1449 O O . ALA A 1 187 ? 15.574 5.015 -8.371 1.00 86.44 187 ALA A O 1
ATOM 1450 N N . ASN A 1 188 ? 17.660 4.350 -7.890 1.00 78.62 188 ASN A N 1
ATOM 1451 C CA . ASN A 1 188 ? 18.040 5.570 -7.189 1.00 78.62 188 ASN A CA 1
ATOM 1452 C C . ASN A 1 188 ? 19.079 6.312 -8.031 1.00 78.62 188 ASN A C 1
ATOM 1454 O O . ASN A 1 188 ? 20.043 5.692 -8.478 1.00 78.62 188 ASN A O 1
ATOM 1458 N N . ASP A 1 189 ? 18.835 7.603 -8.234 1.00 56.03 189 ASP A N 1
ATOM 1459 C CA . ASP A 1 189 ? 19.783 8.575 -8.791 1.00 56.03 189 ASP A CA 1
ATOM 1460 C C . ASP A 1 189 ? 20.636 9.154 -7.647 1.00 56.03 189 ASP A C 1
ATOM 1462 O O . ASP A 1 189 ? 20.047 9.415 -6.564 1.00 56.03 189 ASP A O 1
#

Solvent-accessible surface area (backbone atoms only — not comparable to full-atom values): 10686 Å² total; per-residue (Å²): 134,87,76,80,78,69,64,74,43,77,50,56,27,36,28,67,43,76,36,59,46,99,85,37,36,26,28,31,37,32,27,43,31,99,91,42,80,46,64,32,34,45,66,35,51,46,29,42,60,52,57,72,61,46,57,69,76,36,52,33,35,37,35,28,27,70,48,72,49,93,99,46,80,67,39,43,32,48,41,30,41,20,56,42,98,86,47,79,66,50,64,48,83,79,64,70,74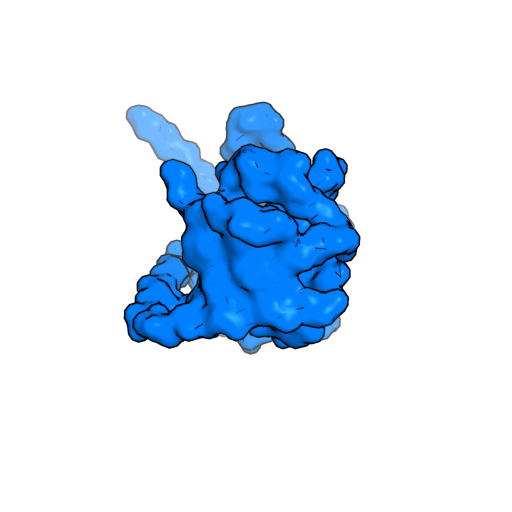,69,76,59,63,93,67,89,58,69,44,79,46,69,59,95,61,62,44,74,39,57,47,99,83,72,44,59,43,28,40,35,42,94,63,35,35,35,42,48,58,98,35,66,66,60,53,72,66,67,53,85,85,56,50,47,42,35,35,28,30,68,65,62,51,81,28,50,38,46,79,82,74,46,51,45,24,44,51,52,32,38,25,53,72,82,49,76,43,63,35,73,131

pLDDT: mean 89.66, std 11.89, range [30.91, 98.25]

Mean predicted aligned error: 6.13 Å